Protein AF-A0A8I0AA76-F1 (afdb_monomer_lite)

Sequence (370 aa):
MKKKVLALVLAAAMASSMATSVSVFAEAATATVADLPAEAQFEPNADYDEYTVVEYTIEDIQADLVCTVSTNKDHTEFYLECNFYGDDQMTKTTYDGKEYTVEEDKTGFMKGDTSAILDKALEQNIWVPIGDAAASDDAKADDKKEIKGVTEDQLPAEPMFEANKDYDKWTVVEYTIEDIQADLVCTVSAKEDNSEFYLECNFYGDDQMTKTTYDGKEYTVEEDKTGFMKGDTPAILDKAIEQDLWVYFDNGADDADAADAEATDGAAATAADLPAEAQFEPNKDYDEYTVVEYTIEDIQADLVCTVSTNKDHTEFYLECNFYGDDQMTKTTYDGKEYTVEEDKTGFMKGDTPAILDKAIEQNIWVTIEK

Radius of gyration: 33.03 Å; chains: 1; bounding box: 83×60×119 Å

pLDDT: mean 75.17, std 18.86, range [28.95, 97.06]

Secondary structure (DSSP, 8-state):
--------------------------------GGGSSS--SS---TTSSEEEEEEEEETTTTEEEEEEEEE-TTS-EEEEEEEETTEEEEEEEEE-SS-EEEEEESSSSGGGTHHHHHHHHHHHT--EETTTS---------------PPPGGGSSS--SS---TTSSEEEEEEEEETTTTEEEEEEEEE-TTSSEEEEEEEETTEEEEEEEEE-SS-EEEEEESSSSTTTTHHHHHHHHHHH--PEES------BTB------SS--B-TTSSSS--SS---TTSSEEEEEEEEEGGGTEEEEEEEEE-TTS-EEEEEEEETTEEEEEEEEE-SS-EEEEEESSSSTTTTHHHHHHHHHHT---EEPP-

Organism: NCBI:txid2763030

Structure (mmCIF, N/CA/C/O backbone):
data_AF-A0A8I0AA76-F1
#
_entry.id   AF-A0A8I0AA76-F1
#
loop_
_atom_site.group_PDB
_atom_site.id
_atom_site.type_symbol
_atom_site.label_atom_id
_atom_site.label_alt_id
_atom_site.label_comp_id
_atom_site.label_asym_id
_atom_site.label_entity_id
_atom_site.label_seq_id
_atom_site.pdbx_PDB_ins_code
_atom_site.Cartn_x
_atom_site.Cartn_y
_atom_site.Cartn_z
_atom_site.occupancy
_atom_site.B_iso_or_equiv
_atom_site.auth_seq_id
_atom_site.auth_comp_id
_atom_site.auth_asym_id
_atom_site.auth_atom_id
_atom_site.pdbx_PDB_model_num
ATOM 1 N N . MET A 1 1 ? -55.708 -28.296 80.185 1.00 34.09 1 MET A N 1
ATOM 2 C CA . MET A 1 1 ? -55.592 -29.704 80.648 1.00 34.09 1 MET A CA 1
ATOM 3 C C . MET A 1 1 ? -55.915 -30.587 79.441 1.00 34.09 1 MET A C 1
ATOM 5 O O . MET A 1 1 ? -57.020 -30.447 78.962 1.00 34.09 1 MET A O 1
ATOM 9 N N . LYS A 1 2 ? -55.064 -31.417 78.823 1.00 40.12 2 LYS A N 1
ATOM 10 C CA . LYS A 1 2 ? -53.870 -32.170 79.243 1.00 40.12 2 LYS A CA 1
ATOM 11 C C . LYS A 1 2 ? -53.033 -32.567 77.995 1.00 40.12 2 LYS A C 1
ATOM 13 O O . LYS A 1 2 ? -53.620 -33.039 77.037 1.00 40.12 2 LYS A O 1
ATOM 18 N N . LYS A 1 3 ? -51.696 -32.479 78.145 1.00 38.59 3 LYS A N 1
ATOM 19 C CA . LYS A 1 3 ? -50.600 -33.334 77.599 1.00 38.59 3 LYS A CA 1
ATOM 20 C C . LYS A 1 3 ? -50.373 -33.333 76.068 1.00 38.59 3 LYS A C 1
ATOM 22 O O . LYS A 1 3 ? -51.212 -33.826 75.340 1.00 38.59 3 LYS A O 1
ATOM 27 N N . LYS A 1 4 ? -49.305 -32.736 75.505 1.00 42.97 4 LYS A N 1
ATOM 28 C CA . LYS A 1 4 ? -47.849 -33.059 75.574 1.00 42.97 4 LYS A CA 1
ATOM 29 C C . LYS A 1 4 ? -47.521 -34.546 75.358 1.00 42.97 4 LYS A C 1
ATOM 31 O O . LYS A 1 4 ? -47.693 -35.295 76.313 1.00 42.97 4 LYS A O 1
ATOM 36 N N . VAL A 1 5 ? -46.919 -34.891 74.209 1.00 43.25 5 VAL A N 1
ATOM 37 C CA . VAL A 1 5 ? -45.666 -35.677 74.111 1.00 43.25 5 VAL A CA 1
ATOM 38 C C . VAL A 1 5 ? -44.856 -35.174 72.905 1.00 43.25 5 VAL A C 1
ATOM 40 O O . VAL A 1 5 ? -45.396 -34.938 71.832 1.00 43.25 5 VAL A O 1
ATOM 43 N N . LEU A 1 6 ? -43.568 -34.983 73.161 1.00 37.25 6 LEU A N 1
ATOM 44 C CA . LEU A 1 6 ? -42.458 -34.514 72.338 1.00 37.25 6 LEU A CA 1
ATOM 45 C C . LEU A 1 6 ? -41.365 -35.597 72.472 1.00 37.25 6 LEU A C 1
ATOM 47 O O . LEU A 1 6 ? -41.157 -36.024 73.607 1.00 37.25 6 LEU A O 1
ATOM 51 N N . ALA A 1 7 ? -40.709 -36.020 71.381 1.00 43.16 7 ALA A N 1
ATOM 52 C CA . ALA A 1 7 ? -39.362 -36.648 71.285 1.00 43.16 7 ALA A CA 1
ATOM 53 C C . ALA A 1 7 ? -39.237 -37.254 69.865 1.00 43.16 7 ALA A C 1
ATOM 55 O O . ALA A 1 7 ? -40.060 -38.092 69.518 1.00 43.16 7 ALA A O 1
ATOM 56 N N . LEU A 1 8 ? -38.427 -36.789 68.906 1.00 32.47 8 LEU A N 1
ATOM 57 C CA . LEU A 1 8 ? -36.989 -36.470 68.832 1.00 32.47 8 LEU A CA 1
ATOM 58 C C . LEU A 1 8 ? -36.058 -37.706 68.906 1.00 32.47 8 LEU A C 1
ATOM 60 O O . LEU A 1 8 ? -36.103 -38.441 69.887 1.00 32.47 8 LEU A O 1
ATOM 64 N N . VAL A 1 9 ? -35.154 -37.785 67.908 1.00 34.81 9 VAL A N 1
ATOM 65 C CA . VAL A 1 9 ? -33.800 -38.407 67.857 1.00 34.81 9 VAL A CA 1
ATOM 66 C C . VAL A 1 9 ? -33.593 -39.606 66.891 1.00 34.81 9 VAL A C 1
ATOM 68 O O . VAL A 1 9 ? -33.800 -40.758 67.243 1.00 34.81 9 VAL A O 1
ATOM 71 N N . LEU A 1 10 ? -33.133 -39.262 65.671 1.00 30.95 10 LEU A N 1
ATOM 72 C CA . LEU A 1 10 ? -31.812 -39.560 65.055 1.00 30.95 10 LEU A CA 1
ATOM 73 C C . LEU A 1 10 ? -31.349 -41.020 64.771 1.00 30.95 10 LEU A C 1
ATOM 75 O O . LEU A 1 10 ? -30.976 -41.739 65.691 1.00 30.95 10 LEU A O 1
ATOM 79 N N . ALA A 1 11 ? -31.202 -41.356 63.471 1.00 35.19 11 ALA A N 1
ATOM 80 C CA . ALA A 1 11 ? -29.932 -41.679 62.766 1.00 35.19 11 ALA A CA 1
ATOM 81 C C . ALA A 1 11 ? -29.947 -42.894 61.787 1.00 35.19 11 ALA A C 1
ATOM 83 O O . ALA A 1 11 ? -30.150 -44.033 62.189 1.00 35.19 11 ALA A O 1
ATOM 84 N N . ALA A 1 12 ? -29.571 -42.582 60.532 1.00 34.56 12 ALA A N 1
ATOM 85 C CA . ALA A 1 12 ? -28.793 -43.349 59.537 1.00 34.56 12 ALA A CA 1
ATOM 86 C C . ALA A 1 12 ? -29.383 -44.579 58.799 1.00 34.56 12 ALA A C 1
ATOM 88 O O . ALA A 1 12 ? -29.393 -45.683 59.329 1.00 34.56 12 ALA A O 1
ATOM 89 N N . ALA A 1 13 ? -29.682 -44.409 57.497 1.00 38.00 13 ALA A N 1
ATOM 90 C CA . ALA A 1 13 ? -29.166 -45.248 56.398 1.00 38.00 13 ALA A CA 1
ATOM 91 C C . ALA A 1 13 ? -29.466 -44.617 55.017 1.00 38.00 13 ALA A C 1
ATOM 93 O O . ALA A 1 13 ? -30.495 -43.981 54.816 1.00 38.00 13 ALA A O 1
ATOM 94 N N . MET A 1 14 ? -28.518 -44.787 54.098 1.00 36.53 14 MET A N 1
ATOM 95 C CA . MET A 1 14 ? -28.406 -44.214 52.754 1.00 36.53 14 MET A CA 1
ATOM 96 C C . MET A 1 14 ? -29.497 -44.665 51.767 1.00 36.53 14 MET A C 1
ATOM 98 O O . MET A 1 14 ? -29.874 -45.831 51.787 1.00 36.53 14 MET A O 1
ATOM 102 N N . ALA A 1 15 ? -29.890 -43.778 50.844 1.00 38.72 15 ALA A N 1
ATOM 103 C CA . ALA A 1 15 ? -30.053 -44.064 49.408 1.00 38.72 15 ALA A CA 1
ATOM 104 C C . ALA A 1 15 ? -30.485 -42.784 48.675 1.00 38.72 15 ALA A C 1
ATOM 106 O O . ALA A 1 15 ? -31.662 -42.506 48.457 1.00 38.72 15 ALA A O 1
ATOM 107 N N . SER A 1 16 ? -29.490 -41.985 48.317 1.00 38.50 16 SER A N 1
ATOM 108 C CA . SER A 1 16 ? -29.533 -41.083 47.177 1.00 38.50 16 SER A CA 1
ATOM 109 C C . SER A 1 16 ? -29.693 -41.889 45.882 1.00 38.50 16 SER A C 1
ATOM 111 O O . SER A 1 16 ? -28.823 -42.694 45.560 1.00 38.50 16 SER A O 1
ATOM 113 N N . SER A 1 17 ? -30.764 -41.650 45.133 1.00 38.94 17 SER A N 1
ATOM 114 C CA . SER A 1 17 ? -30.854 -41.899 43.684 1.00 38.94 17 SER A CA 1
ATOM 115 C C . SER A 1 17 ? -32.088 -41.136 43.192 1.00 38.94 17 SER A C 1
ATOM 117 O O . SER A 1 17 ? -33.214 -41.583 43.389 1.00 38.94 17 SER A O 1
ATOM 119 N N . MET A 1 18 ? -31.974 -39.866 42.802 1.00 42.12 18 MET A N 1
ATOM 120 C CA . MET A 1 18 ? -31.575 -39.459 41.447 1.00 42.12 18 MET A CA 1
ATOM 121 C C . MET A 1 18 ? -32.069 -40.439 40.376 1.00 42.12 18 MET A C 1
ATOM 123 O O . MET A 1 18 ? -31.436 -41.454 40.111 1.00 42.12 18 MET A O 1
ATOM 127 N N . ALA A 1 19 ? -33.200 -40.099 39.764 1.00 38.19 19 ALA A N 1
ATOM 128 C CA . ALA A 1 19 ? -33.594 -40.564 38.440 1.00 38.19 19 ALA A CA 1
ATOM 129 C C 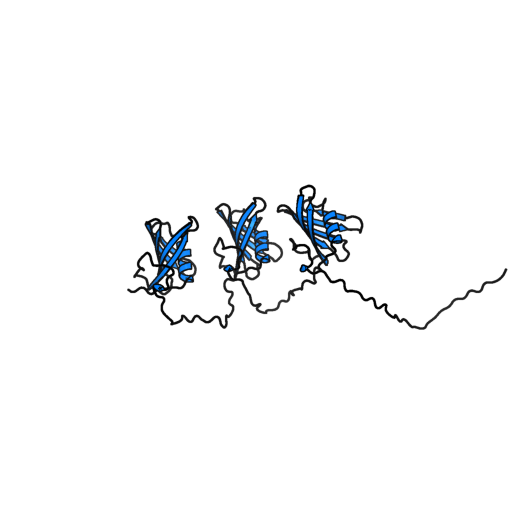. ALA A 1 19 ? -34.068 -39.330 37.661 1.00 38.19 19 ALA A C 1
ATOM 131 O O . ALA A 1 19 ? -35.254 -39.028 37.571 1.00 38.19 19 ALA A O 1
ATOM 132 N N . THR A 1 20 ? -33.058 -38.551 37.272 1.00 40.12 20 THR A N 1
ATOM 133 C CA . THR A 1 20 ? -32.946 -37.760 36.042 1.00 40.12 20 THR A CA 1
ATOM 134 C C . THR A 1 20 ? -34.239 -37.542 35.258 1.00 40.12 20 THR A C 1
ATOM 136 O O . THR A 1 20 ? -34.715 -38.418 34.534 1.00 40.12 20 THR A O 1
ATOM 139 N N . SER A 1 21 ? -34.725 -36.305 35.320 1.00 41.88 21 SER A N 1
ATOM 140 C CA . SER A 1 21 ? -35.319 -35.637 34.169 1.00 41.88 21 SER A CA 1
ATOM 141 C C . SER A 1 21 ? -34.423 -35.865 32.952 1.00 41.88 21 SER A C 1
ATOM 143 O O . SER A 1 21 ? -33.271 -35.437 32.951 1.00 41.88 21 SER A O 1
ATOM 145 N N . VAL A 1 22 ? -34.935 -36.530 31.918 1.00 35.88 22 VAL A N 1
ATOM 146 C CA . VAL A 1 22 ? -34.354 -36.417 30.578 1.00 35.88 22 VAL A CA 1
ATOM 147 C C . VAL A 1 22 ? -34.760 -35.034 30.080 1.00 35.88 22 VAL A C 1
ATOM 149 O O . VAL A 1 22 ? -35.752 -34.863 29.378 1.00 35.88 22 VAL A O 1
ATOM 152 N N . SER A 1 23 ? -34.052 -34.020 30.568 1.00 40.97 23 SER A N 1
ATOM 153 C CA . SER A 1 23 ? -33.971 -32.725 29.919 1.00 40.97 23 SER A CA 1
ATOM 154 C C . SER A 1 23 ? -33.268 -32.982 28.596 1.00 40.97 23 SER A C 1
ATOM 156 O O . SER A 1 23 ? -32.054 -33.175 28.561 1.00 40.97 23 SER A O 1
ATOM 158 N N . VAL A 1 24 ? -34.047 -33.053 27.521 1.00 34.50 24 VAL A N 1
ATOM 159 C CA . VAL A 1 24 ? -33.529 -32.806 26.179 1.00 34.50 24 VAL A CA 1
ATOM 160 C C . VAL A 1 24 ? -33.126 -31.334 26.193 1.00 34.50 24 VAL A C 1
ATOM 162 O O . VAL A 1 24 ? -33.940 -30.461 25.908 1.00 34.50 24 VAL A O 1
ATOM 165 N N . PHE A 1 25 ? -31.913 -31.052 26.669 1.00 37.50 25 PHE A N 1
ATOM 166 C CA . PHE A 1 25 ? -31.246 -29.804 26.351 1.00 37.50 25 PHE A CA 1
ATOM 167 C C . PHE A 1 25 ? -31.034 -29.874 24.845 1.00 37.50 25 PHE A C 1
ATOM 169 O O . PHE A 1 25 ? -30.190 -30.625 24.364 1.00 37.50 25 PHE A O 1
ATOM 176 N N . ALA A 1 26 ? -31.895 -29.183 24.101 1.00 37.12 26 ALA A N 1
ATOM 177 C CA . ALA A 1 26 ? -31.464 -28.647 22.831 1.00 37.12 26 ALA A CA 1
ATOM 178 C C . ALA A 1 26 ? -30.264 -27.769 23.186 1.00 37.12 26 ALA A C 1
ATOM 180 O O . ALA A 1 26 ? -30.423 -26.756 23.865 1.00 37.12 26 ALA A O 1
ATOM 181 N N . GLU A 1 27 ? -29.071 -28.259 22.872 1.00 40.59 27 GLU A N 1
ATOM 182 C CA . GLU A 1 27 ? -27.867 -27.446 22.823 1.00 40.59 27 GLU A CA 1
ATOM 183 C C . GLU A 1 27 ? -28.239 -26.256 21.939 1.00 40.59 27 GLU A C 1
ATOM 185 O O . GLU A 1 27 ? -28.646 -26.449 20.788 1.00 40.59 27 GLU A O 1
ATOM 190 N N . ALA A 1 28 ? -28.302 -25.057 22.527 1.00 48.94 28 ALA A N 1
ATOM 191 C CA . ALA A 1 28 ? -28.511 -23.856 21.739 1.00 48.94 28 ALA A CA 1
ATOM 192 C C . ALA A 1 28 ? -27.383 -23.852 20.713 1.00 48.94 28 ALA A C 1
ATOM 194 O O . ALA A 1 28 ? -26.225 -24.010 21.095 1.00 48.94 28 ALA A O 1
ATOM 195 N N . ALA A 1 29 ? -27.732 -23.798 19.429 1.00 54.34 29 ALA A N 1
ATOM 196 C CA . ALA A 1 29 ? -26.723 -23.707 18.393 1.00 54.34 29 ALA A CA 1
ATOM 197 C C . ALA A 1 29 ? -25.891 -22.459 18.698 1.00 54.34 29 ALA A C 1
ATOM 199 O O . ALA A 1 29 ? -26.438 -21.357 18.742 1.00 54.34 29 ALA A O 1
ATOM 200 N N . THR A 1 30 ? -24.615 -22.663 19.008 1.00 65.56 30 THR A N 1
ATOM 201 C CA . THR A 1 30 ? -23.660 -21.580 19.206 1.00 65.56 30 THR A CA 1
ATOM 202 C C . THR A 1 30 ? -23.602 -20.789 17.908 1.00 65.56 30 THR A C 1
ATOM 204 O O . THR A 1 30 ? -23.409 -21.391 16.849 1.00 65.56 30 THR A O 1
ATOM 207 N N . ALA A 1 31 ? -23.829 -19.476 17.977 1.00 73.94 31 ALA A N 1
ATOM 208 C CA . ALA A 1 31 ? -23.737 -18.645 16.788 1.00 73.94 31 ALA A CA 1
ATOM 209 C C . ALA A 1 31 ? -22.295 -18.661 16.272 1.00 73.94 31 ALA A C 1
ATOM 211 O O . ALA A 1 31 ? -21.330 -18.703 17.038 1.00 73.94 31 ALA A O 1
ATOM 212 N N . THR A 1 32 ? -22.168 -18.666 14.957 1.00 77.12 32 THR A N 1
ATOM 213 C CA . THR A 1 32 ? -20.898 -18.624 14.240 1.00 77.12 32 THR A CA 1
ATOM 214 C C . THR A 1 32 ? -20.750 -17.277 13.548 1.00 77.12 32 THR A C 1
ATOM 216 O O . THR A 1 32 ? -21.711 -16.523 13.430 1.00 77.12 32 THR A O 1
ATOM 219 N N . VAL A 1 33 ? -19.552 -16.976 13.045 1.00 71.25 33 VAL A N 1
ATOM 220 C CA . VAL A 1 33 ? -19.289 -15.735 12.294 1.00 71.25 33 VAL A CA 1
ATOM 221 C C . VAL A 1 33 ? -20.282 -15.549 11.137 1.00 71.25 33 VAL A C 1
ATOM 223 O O . VAL A 1 33 ? -20.739 -14.442 10.887 1.00 71.25 33 VAL A O 1
ATOM 226 N N . ALA A 1 34 ? -20.697 -16.642 10.490 1.00 73.44 34 ALA A N 1
ATOM 227 C CA . ALA A 1 34 ? -21.664 -16.615 9.392 1.00 73.44 34 ALA A CA 1
ATOM 228 C C . ALA A 1 34 ? -23.093 -16.214 9.811 1.00 73.44 34 ALA A C 1
ATOM 230 O O . ALA A 1 34 ? -23.921 -15.940 8.944 1.00 73.44 34 ALA A O 1
ATOM 231 N N . ASP A 1 35 ? -23.396 -16.216 11.112 1.00 74.19 35 ASP A N 1
ATOM 232 C CA . ASP A 1 35 ? -24.694 -15.807 11.649 1.00 74.19 35 ASP A CA 1
ATOM 233 C C . ASP A 1 35 ? -24.743 -14.304 11.978 1.00 74.19 35 ASP A C 1
ATOM 235 O O . ASP A 1 35 ? -25.821 -13.785 12.267 1.00 74.19 35 ASP A O 1
ATOM 239 N N . LEU A 1 36 ? -23.605 -13.599 11.945 1.00 76.81 36 LEU A N 1
ATOM 240 C CA . LEU A 1 36 ? -23.541 -12.164 12.221 1.00 76.81 36 LEU A CA 1
ATOM 241 C C . LEU A 1 36 ? -24.249 -11.350 11.123 1.00 76.81 36 LEU A C 1
ATOM 243 O O . LEU A 1 36 ? -24.226 -11.733 9.952 1.00 76.81 36 LEU A O 1
ATOM 247 N N . PRO A 1 37 ? -24.882 -10.217 11.476 1.00 73.31 37 PRO A N 1
ATOM 248 C CA . PRO A 1 37 ? -25.607 -9.395 10.506 1.00 73.31 37 PRO A CA 1
ATOM 249 C C . PRO A 1 37 ? -24.682 -8.660 9.523 1.00 73.31 37 PRO A C 1
ATOM 251 O O . PRO A 1 37 ? -25.117 -8.333 8.423 1.00 73.31 37 PRO A O 1
ATOM 254 N N . ALA A 1 38 ? -23.427 -8.429 9.909 1.00 75.12 38 ALA A N 1
ATOM 255 C CA . ALA A 1 38 ? -22.380 -7.829 9.094 1.00 75.12 38 ALA A CA 1
ATOM 256 C C . ALA A 1 38 ? -21.006 -8.348 9.550 1.00 75.12 38 ALA A C 1
ATOM 258 O O . ALA A 1 38 ? -20.887 -8.949 10.623 1.00 75.12 38 ALA A O 1
ATOM 259 N N . GLU A 1 39 ? -19.978 -8.107 8.738 1.00 70.06 39 GLU A N 1
ATOM 260 C CA . GLU A 1 39 ? -18.588 -8.347 9.127 1.00 70.06 39 GLU A CA 1
ATOM 261 C C . GLU A 1 39 ? -18.163 -7.333 10.198 1.00 70.06 39 GLU A C 1
ATOM 263 O O . GLU A 1 39 ? -18.590 -6.175 10.192 1.00 70.06 39 GLU A O 1
ATOM 268 N N . ALA A 1 40 ? -17.372 -7.792 11.166 1.00 70.56 40 ALA A N 1
ATOM 269 C CA . ALA A 1 40 ? -16.877 -6.942 12.238 1.00 70.56 40 ALA A CA 1
ATOM 270 C C . ALA A 1 40 ? -15.869 -5.934 11.665 1.00 70.56 40 ALA A C 1
ATOM 272 O O . ALA A 1 40 ? -14.940 -6.336 10.977 1.00 70.56 40 ALA A O 1
ATOM 273 N N . GLN A 1 41 ? -16.047 -4.641 11.956 1.00 67.56 41 GLN A N 1
ATOM 274 C CA . GLN A 1 41 ? -15.100 -3.593 11.532 1.00 67.56 41 GLN A CA 1
ATOM 275 C C . GLN A 1 41 ? -13.841 -3.537 12.403 1.00 67.56 41 GLN A C 1
ATOM 277 O O . GLN A 1 41 ? -12.840 -2.962 12.005 1.00 67.56 41 GLN A O 1
ATOM 282 N N . PHE A 1 42 ? -13.927 -4.101 13.605 1.00 72.62 42 PHE A N 1
ATOM 283 C CA . PHE A 1 42 ? -12.840 -4.188 14.572 1.00 72.62 42 PHE A CA 1
ATOM 284 C C . PHE A 1 42 ? -12.740 -5.619 15.069 1.00 72.62 42 PHE A C 1
ATOM 286 O O . PHE A 1 42 ? -13.773 -6.287 15.227 1.00 72.62 42 PHE A O 1
ATOM 293 N N . GLU A 1 43 ? -11.518 -6.063 15.365 1.00 74.12 43 GLU A N 1
ATOM 294 C CA . GLU A 1 43 ? -11.304 -7.339 16.035 1.00 74.12 43 GLU A CA 1
ATOM 295 C C . GLU A 1 43 ? -12.053 -7.373 17.381 1.00 74.12 43 GLU A C 1
ATOM 297 O O . GLU A 1 43 ? -11.992 -6.422 18.167 1.00 74.12 43 GLU A O 1
ATOM 302 N N . PRO A 1 44 ? -12.769 -8.468 17.690 1.00 78.62 44 PRO A N 1
ATOM 303 C CA . PRO A 1 44 ? -13.395 -8.646 18.991 1.00 78.62 44 PRO A CA 1
ATOM 304 C C . PRO A 1 44 ? -12.379 -8.548 20.124 1.00 78.62 44 PRO A C 1
ATOM 306 O O . PRO A 1 44 ? -11.316 -9.167 20.084 1.00 78.62 44 PRO A O 1
ATOM 309 N N . ASN A 1 45 ? -12.725 -7.822 21.182 1.00 82.25 45 ASN A N 1
ATOM 310 C CA . ASN A 1 45 ? -11.804 -7.601 22.282 1.00 82.25 45 ASN A CA 1
ATOM 311 C C . ASN A 1 45 ? -11.552 -8.914 23.042 1.00 82.25 45 ASN A C 1
ATOM 313 O O . ASN A 1 45 ? -12.437 -9.431 23.725 1.00 82.25 45 ASN A O 1
ATOM 317 N N . ALA A 1 46 ? -10.319 -9.416 22.952 1.00 81.56 46 ALA A N 1
ATOM 318 C CA . ALA A 1 46 ? -9.899 -10.701 23.507 1.00 81.56 46 ALA A CA 1
ATOM 319 C C . ALA A 1 46 ? -10.021 -10.822 25.040 1.00 81.56 46 ALA A C 1
ATOM 321 O O . ALA A 1 46 ? -9.972 -11.935 25.566 1.00 81.56 46 ALA A O 1
ATOM 322 N N . ASP A 1 47 ? -10.188 -9.712 25.768 1.00 84.62 47 ASP A N 1
ATOM 323 C CA . ASP A 1 47 ? -10.431 -9.726 27.217 1.00 84.62 47 ASP A CA 1
ATOM 324 C C . ASP A 1 47 ? -11.882 -10.120 27.579 1.00 84.62 47 ASP A C 1
ATOM 326 O O . ASP A 1 47 ? -12.201 -10.311 28.756 1.00 84.62 47 ASP A O 1
ATOM 330 N N . TYR A 1 48 ? -12.759 -10.251 26.579 1.00 88.88 48 TYR A N 1
ATOM 331 C CA . TYR A 1 48 ? -14.168 -10.612 26.717 1.00 88.88 48 TYR A CA 1
ATOM 332 C C . TYR A 1 48 ? -14.442 -12.042 26.227 1.00 88.88 48 TYR A C 1
ATOM 334 O O . TYR A 1 48 ? -13.586 -12.707 25.651 1.00 88.88 48 TYR A O 1
ATOM 342 N N . ASP A 1 49 ? -15.642 -12.552 26.501 1.00 86.38 49 ASP A N 1
ATOM 343 C CA . ASP A 1 49 ? -15.977 -13.957 26.260 1.00 86.38 49 ASP A CA 1
ATOM 344 C C . ASP A 1 49 ? -16.656 -14.208 24.908 1.00 86.38 49 ASP A C 1
ATOM 346 O O . ASP A 1 49 ? -16.542 -15.302 24.357 1.00 86.38 49 ASP A O 1
ATOM 350 N N . GLU A 1 50 ? -17.419 -13.246 24.396 1.00 88.75 50 GLU A N 1
ATOM 351 C CA . GLU A 1 50 ? -18.186 -13.373 23.156 1.00 88.75 50 GLU A CA 1
ATOM 352 C C . GLU A 1 50 ? -18.407 -12.013 22.494 1.00 88.75 50 GLU A C 1
ATOM 354 O O . GLU A 1 50 ? -18.308 -10.972 23.146 1.00 88.75 50 GLU A O 1
ATOM 359 N N . TYR A 1 51 ? -18.698 -12.010 21.194 1.00 94.00 51 TYR A N 1
ATOM 360 C CA . TYR A 1 51 ? -18.934 -10.784 20.443 1.00 94.00 51 TYR A CA 1
ATOM 361 C C . TYR A 1 51 ? -20.095 -10.878 19.469 1.00 94.00 51 TYR A C 1
ATOM 363 O O . TYR A 1 51 ? -20.568 -11.956 19.103 1.00 94.00 51 TYR A O 1
ATOM 371 N N . THR A 1 52 ? -20.536 -9.707 19.036 1.00 92.69 52 THR A N 1
ATOM 372 C CA . THR A 1 52 ? -21.508 -9.537 17.974 1.00 92.69 52 THR A CA 1
ATOM 373 C C . THR A 1 52 ? -21.211 -8.290 17.153 1.00 92.69 52 THR A C 1
ATOM 375 O O . THR A 1 52 ? -20.355 -7.482 17.515 1.00 92.69 52 THR A O 1
ATOM 378 N N . VAL A 1 53 ? -21.934 -8.132 16.048 1.00 91.94 53 VAL A N 1
ATOM 379 C CA . VAL A 1 53 ? -21.866 -6.956 15.179 1.00 91.94 53 VAL A CA 1
ATOM 380 C C . VAL A 1 53 ? -23.245 -6.320 15.128 1.00 91.94 53 VAL A C 1
ATOM 382 O O . VAL A 1 53 ? -24.246 -7.021 14.980 1.00 91.94 53 VAL A O 1
ATOM 385 N N . VAL A 1 54 ? -23.316 -5.001 15.278 1.00 90.06 54 VAL A N 1
ATOM 386 C CA . VAL A 1 54 ? -24.567 -4.242 15.262 1.00 90.06 54 VAL A CA 1
ATOM 387 C C . VAL A 1 54 ? -24.503 -3.180 14.179 1.00 90.06 54 VAL A C 1
ATOM 389 O O . VAL A 1 54 ? -23.766 -2.210 14.302 1.00 90.06 54 VAL A O 1
ATOM 392 N N . GLU A 1 55 ? -25.331 -3.315 13.149 1.00 87.62 55 GLU A N 1
ATOM 393 C CA . GLU A 1 55 ? -25.623 -2.203 12.243 1.00 87.62 55 GLU A CA 1
ATOM 394 C C . GLU A 1 55 ? -26.588 -1.240 12.947 1.00 87.62 55 GLU A C 1
ATOM 396 O O . GLU A 1 55 ? -27.666 -1.654 13.385 1.00 87.62 55 GLU A O 1
ATOM 401 N N . TYR A 1 56 ? -26.251 0.035 13.090 1.00 87.31 56 TYR A N 1
ATOM 402 C CA . TYR A 1 56 ? -27.058 1.026 13.806 1.00 87.31 56 TYR A CA 1
ATOM 403 C C . TYR A 1 56 ? -27.134 2.340 13.031 1.00 87.31 56 TYR A C 1
ATOM 405 O O . TYR A 1 56 ? -26.151 2.771 12.452 1.00 87.31 56 TYR A O 1
ATOM 413 N N . THR A 1 57 ? -28.289 3.004 13.054 1.00 83.50 57 THR A N 1
ATOM 414 C CA . THR A 1 57 ? -28.471 4.320 12.427 1.00 83.50 57 THR A CA 1
ATOM 415 C C . THR A 1 57 ? -28.674 5.364 13.516 1.00 83.50 57 THR A C 1
ATOM 417 O O . THR A 1 57 ? -29.638 5.277 14.277 1.00 83.50 57 THR A O 1
ATOM 420 N N . ILE A 1 58 ? -27.828 6.392 13.559 1.00 79.69 58 ILE A N 1
ATOM 421 C CA . ILE A 1 58 ? -28.053 7.561 14.413 1.00 79.69 58 ILE A CA 1
ATOM 422 C C . ILE A 1 58 ? -29.159 8.406 13.776 1.00 79.69 58 ILE A C 1
ATOM 424 O O . ILE A 1 58 ? -28.935 9.105 12.784 1.00 79.69 58 ILE A O 1
ATOM 428 N N . GLU A 1 59 ? -30.366 8.364 14.345 1.00 77.44 59 GLU A N 1
ATOM 429 C CA . GLU A 1 59 ? -31.553 9.004 13.759 1.00 77.44 59 GLU A CA 1
ATOM 430 C C . GLU A 1 59 ? -31.406 10.524 13.585 1.00 77.44 59 GLU A C 1
ATOM 432 O O . GLU A 1 59 ? -31.891 11.081 12.596 1.00 77.44 59 GLU A O 1
ATOM 437 N N . ASP A 1 60 ? -30.714 11.197 14.506 1.00 73.38 60 ASP A N 1
ATOM 438 C CA . ASP A 1 60 ? -30.589 12.661 14.518 1.00 73.38 60 ASP A CA 1
ATOM 439 C C . ASP A 1 60 ? -29.826 13.212 13.306 1.00 73.38 60 ASP A C 1
ATOM 441 O O . ASP A 1 60 ? -30.089 14.329 12.849 1.00 73.38 60 ASP A O 1
ATOM 445 N N . ILE A 1 61 ? -28.896 12.424 12.773 1.00 74.19 61 ILE A N 1
ATOM 446 C CA . ILE A 1 61 ? -28.020 12.808 11.660 1.00 74.19 61 ILE A CA 1
ATOM 447 C C . ILE A 1 61 ? -28.142 11.873 10.454 1.00 74.19 61 ILE A C 1
ATOM 449 O O . ILE A 1 61 ? -27.533 12.149 9.426 1.00 74.19 61 ILE A O 1
ATOM 453 N N . GLN A 1 62 ? -28.958 10.818 10.566 1.00 74.56 62 GLN A N 1
ATOM 454 C CA . GLN A 1 62 ? -29.177 9.803 9.534 1.00 74.56 62 GLN A CA 1
ATOM 455 C C . GLN A 1 62 ? -27.859 9.172 9.059 1.00 74.56 62 GLN A C 1
ATOM 457 O O . GLN A 1 62 ? -27.621 9.062 7.858 1.00 74.56 62 GLN A O 1
ATOM 462 N N . ALA A 1 63 ? -26.993 8.814 10.009 1.00 68.94 63 ALA A N 1
ATOM 463 C CA . ALA A 1 63 ? -25.707 8.181 9.734 1.00 68.94 63 ALA A CA 1
ATOM 464 C C . ALA A 1 63 ? -25.732 6.724 10.192 1.00 68.94 63 ALA A C 1
ATOM 466 O O . ALA A 1 63 ? -26.162 6.446 11.312 1.00 68.94 63 ALA A O 1
ATOM 467 N N . ASP A 1 64 ? -25.269 5.828 9.328 1.00 81.50 64 ASP A N 1
ATOM 468 C CA . ASP A 1 64 ? -25.176 4.400 9.609 1.00 81.50 64 ASP A CA 1
ATOM 469 C C . ASP A 1 64 ? -23.795 4.055 10.183 1.00 81.50 64 ASP A C 1
ATOM 471 O O . ASP A 1 64 ? -22.779 4.629 9.798 1.00 81.50 64 ASP A O 1
ATOM 475 N N . LEU A 1 65 ? -23.788 3.123 11.126 1.00 80.00 65 LEU A N 1
ATOM 476 C CA . LEU A 1 65 ? -22.652 2.633 11.892 1.00 80.00 65 LEU A CA 1
ATOM 477 C C . LEU A 1 65 ? -22.667 1.110 11.872 1.00 80.00 65 LEU A C 1
ATOM 479 O O . LEU A 1 65 ? -23.737 0.505 11.958 1.00 80.00 65 LEU A O 1
ATOM 483 N N . VAL A 1 66 ? -21.490 0.494 11.860 1.00 82.88 66 VAL A N 1
ATOM 484 C CA . VAL A 1 66 ? -21.334 -0.935 12.137 1.00 82.88 66 VAL A CA 1
ATOM 485 C C . VAL A 1 66 ? -20.455 -1.066 13.375 1.00 82.88 66 VAL A C 1
ATOM 487 O O . VAL A 1 66 ? -19.296 -0.670 13.366 1.00 82.88 66 VAL A O 1
ATOM 490 N N . CYS A 1 67 ? -21.020 -1.567 14.471 1.00 87.75 67 CYS A N 1
ATOM 491 C CA . CYS A 1 67 ? -20.327 -1.659 15.751 1.00 87.75 67 CYS A CA 1
ATOM 492 C C . CYS A 1 67 ? -19.967 -3.102 16.086 1.00 87.75 67 CYS A C 1
ATOM 494 O O . CYS A 1 67 ? -20.861 -3.943 16.198 1.00 87.75 67 CYS A O 1
ATOM 496 N N . THR A 1 68 ? -18.688 -3.372 16.343 1.00 91.88 68 THR A N 1
ATOM 497 C CA . THR A 1 68 ? -18.259 -4.600 17.015 1.00 91.88 68 THR A CA 1
ATOM 498 C C . THR A 1 68 ? -18.519 -4.441 18.510 1.00 91.88 68 THR A C 1
ATOM 500 O O . THR A 1 68 ? -18.022 -3.514 19.149 1.00 91.88 68 THR A O 1
ATOM 503 N N . VAL A 1 69 ? -19.308 -5.343 19.092 1.00 93.94 69 VAL A N 1
ATOM 504 C CA . VAL A 1 69 ? -19.634 -5.344 20.523 1.00 93.94 69 VAL A CA 1
ATOM 505 C C . VAL A 1 69 ? -19.127 -6.636 21.138 1.00 93.94 69 VAL A C 1
ATOM 507 O O . VAL A 1 69 ? -19.610 -7.710 20.799 1.00 93.94 69 VAL A O 1
ATOM 510 N N . SER A 1 70 ? -18.182 -6.534 22.065 1.00 93.00 70 SER A N 1
ATOM 511 C CA . SER A 1 70 ? -17.662 -7.653 22.856 1.00 93.00 70 SER A CA 1
ATOM 512 C C . SER A 1 70 ? -18.239 -7.610 24.270 1.00 93.00 70 SER A C 1
ATOM 514 O O . SER A 1 70 ? -18.422 -6.529 24.834 1.00 93.00 7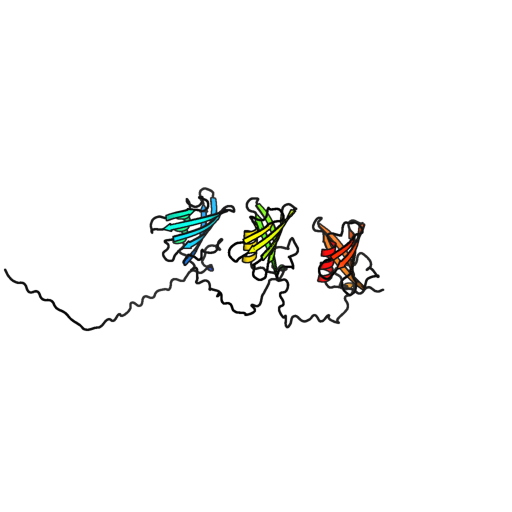0 SER A O 1
ATOM 516 N N . THR A 1 71 ? -18.547 -8.765 24.855 1.00 93.62 71 THR A N 1
ATOM 517 C CA . THR A 1 71 ? -19.128 -8.867 26.198 1.00 93.62 71 THR A CA 1
ATOM 518 C C . THR A 1 71 ? -18.650 -10.099 26.960 1.00 93.62 71 THR A C 1
ATOM 520 O O . THR A 1 71 ? -18.143 -11.066 26.391 1.00 93.62 71 THR A O 1
ATOM 523 N N . ASN A 1 72 ? -18.766 -10.048 28.285 1.00 88.94 72 ASN A N 1
ATOM 524 C CA . ASN A 1 72 ? -18.498 -11.190 29.146 1.00 88.94 72 ASN A CA 1
ATOM 525 C C . ASN A 1 72 ? -19.698 -12.149 29.131 1.00 88.94 72 ASN A C 1
ATOM 527 O O . ASN A 1 72 ? -20.809 -11.734 28.832 1.00 88.94 72 ASN A O 1
ATOM 531 N N . LYS A 1 73 ? -19.521 -13.407 29.544 1.00 86.31 73 LYS A N 1
ATOM 532 C CA . LYS A 1 73 ? -20.576 -14.450 29.535 1.00 86.31 73 LYS A CA 1
ATOM 533 C C . LYS A 1 73 ? -21.889 -14.062 30.220 1.00 86.31 73 LYS A C 1
ATOM 535 O O . LYS A 1 73 ? -22.928 -14.659 29.952 1.00 86.31 73 LYS A O 1
ATOM 540 N N . ASP A 1 74 ? -21.820 -13.137 31.172 1.00 88.44 74 ASP A N 1
ATOM 541 C CA . ASP A 1 74 ? -22.965 -12.704 31.970 1.00 88.44 74 ASP A CA 1
ATOM 542 C C . ASP A 1 74 ? -23.666 -11.457 31.392 1.00 88.44 74 ASP A C 1
ATOM 544 O O . ASP A 1 74 ? -24.681 -11.030 31.946 1.00 88.44 74 ASP A O 1
ATOM 548 N N . HIS A 1 75 ? -23.152 -10.878 30.298 1.00 89.00 75 HIS A N 1
ATOM 549 C CA . HIS A 1 75 ? -23.665 -9.668 29.635 1.00 89.00 75 HIS A CA 1
ATOM 550 C C . HIS A 1 75 ? -23.747 -8.465 30.588 1.00 89.00 75 HIS A C 1
ATOM 552 O O . HIS A 1 75 ? -24.702 -7.686 30.575 1.00 89.00 75 HIS A O 1
ATOM 558 N N . THR A 1 76 ? -22.753 -8.332 31.468 1.00 91.38 76 THR A N 1
ATOM 559 C CA . THR A 1 76 ? -22.663 -7.252 32.467 1.00 91.38 76 THR A CA 1
ATOM 560 C C . THR A 1 76 ? -21.589 -6.226 32.141 1.00 91.38 76 THR A C 1
ATOM 562 O O . THR A 1 76 ? -21.581 -5.148 32.729 1.00 91.38 76 THR A O 1
ATOM 565 N N . GLU A 1 77 ? -20.662 -6.550 31.248 1.00 93.50 77 GLU A N 1
ATOM 566 C CA . GLU A 1 77 ? -19.602 -5.653 30.798 1.00 93.50 77 GLU A CA 1
ATOM 567 C C . GLU A 1 77 ? -19.526 -5.711 29.276 1.00 93.50 77 GLU A C 1
ATOM 569 O O . GLU A 1 77 ? -19.568 -6.794 28.693 1.00 93.50 77 GLU A O 1
ATOM 574 N N . PHE A 1 78 ? -19.419 -4.550 28.641 1.00 94.69 78 PHE A N 1
ATOM 575 C CA . PHE A 1 78 ? -19.414 -4.403 27.194 1.00 94.69 78 PHE A CA 1
ATOM 576 C C . PHE A 1 78 ? -18.265 -3.509 26.750 1.00 94.69 78 PHE A C 1
ATOM 578 O O . PHE A 1 78 ? -18.016 -2.454 27.343 1.00 94.69 78 PHE A O 1
ATOM 585 N N . TYR A 1 79 ? -17.629 -3.921 25.664 1.00 93.06 79 TYR A N 1
ATOM 586 C CA . TYR A 1 79 ? -16.695 -3.131 24.884 1.00 93.06 79 TYR A CA 1
ATOM 587 C C . TYR A 1 79 ? -17.288 -2.948 23.494 1.00 93.06 79 TYR A C 1
ATOM 589 O O . TYR A 1 79 ? -17.531 -3.928 22.795 1.00 93.06 79 TYR A O 1
ATOM 597 N N . LEU A 1 80 ? -17.579 -1.707 23.123 1.00 91.69 80 LEU A N 1
ATOM 598 C CA . LEU A 1 80 ? -18.132 -1.361 21.817 1.00 91.69 80 LEU A CA 1
ATOM 599 C C . LEU A 1 80 ? -17.099 -0.544 21.066 1.00 91.69 80 LEU A C 1
ATOM 601 O O . LEU A 1 80 ? -16.627 0.458 21.606 1.00 91.69 80 LEU A O 1
ATOM 605 N N . GLU A 1 81 ? -16.830 -0.935 19.828 1.00 86.12 81 GLU A N 1
ATOM 606 C CA . GLU A 1 81 ? -15.961 -0.207 18.915 1.00 86.12 81 GLU A CA 1
ATOM 607 C C . GLU A 1 81 ? -16.606 -0.082 17.531 1.00 86.12 81 GLU A C 1
ATOM 609 O O . GLU A 1 81 ? -17.266 -1.007 17.051 1.00 86.12 81 GLU A O 1
ATOM 614 N N . CYS A 1 82 ? -16.492 1.095 16.921 1.00 77.56 82 CYS A N 1
ATOM 615 C CA . CYS A 1 82 ? -16.983 1.365 15.571 1.00 77.56 82 CYS A CA 1
ATOM 616 C C . CYS A 1 82 ? -16.259 2.556 14.952 1.00 77.56 82 CYS A C 1
ATOM 618 O O . CYS A 1 82 ? -15.856 3.471 15.669 1.00 77.56 82 CYS A O 1
ATOM 620 N N . ASN A 1 83 ? -16.183 2.602 13.625 1.00 75.44 83 ASN A N 1
ATOM 621 C CA . ASN A 1 83 ? -15.682 3.775 12.929 1.00 75.44 83 ASN A CA 1
ATOM 622 C C . ASN A 1 83 ? -16.847 4.731 12.645 1.00 75.44 83 ASN A C 1
ATOM 624 O O . ASN A 1 83 ? -17.937 4.308 12.250 1.00 75.44 83 ASN A O 1
ATOM 628 N N . PHE A 1 84 ? -16.637 6.023 12.884 1.00 66.69 84 PHE A N 1
ATOM 629 C CA . PHE A 1 84 ? -17.630 7.047 12.604 1.00 66.69 84 PHE A CA 1
ATOM 630 C C . PHE A 1 84 ? -16.969 8.294 12.017 1.00 66.69 84 PHE A C 1
ATOM 632 O O . PHE A 1 84 ? -16.328 9.053 12.742 1.00 66.69 84 PHE A O 1
ATOM 639 N N . TYR A 1 85 ? -17.171 8.517 10.712 1.00 58.16 85 TYR A N 1
ATOM 640 C CA . TYR A 1 85 ? -16.519 9.585 9.938 1.00 58.16 85 TYR A CA 1
ATOM 641 C C . TYR A 1 85 ? -14.987 9.584 10.093 1.00 58.16 85 TYR A C 1
ATOM 643 O O . TYR A 1 85 ? -14.404 10.629 10.374 1.00 58.16 85 TYR A O 1
ATOM 651 N N . GLY A 1 86 ? -14.355 8.418 9.970 1.00 50.84 86 GLY A N 1
ATOM 652 C CA . GLY A 1 86 ? -12.901 8.265 10.034 1.00 50.84 86 GLY A CA 1
ATOM 653 C C . GLY A 1 86 ? -12.335 8.170 11.448 1.00 50.84 86 GLY A C 1
ATOM 654 O O . GLY A 1 86 ? -11.220 7.688 11.620 1.00 50.84 86 GLY A O 1
ATOM 655 N N . ASP A 1 87 ? -13.104 8.546 12.474 1.00 52.62 87 ASP A N 1
ATOM 656 C CA . ASP A 1 87 ? -12.677 8.447 13.866 1.00 52.62 87 ASP A CA 1
ATOM 657 C C . ASP A 1 87 ? -13.136 7.126 14.500 1.00 52.62 87 ASP A C 1
ATOM 659 O O . ASP A 1 87 ? -14.339 6.847 14.600 1.00 52.62 87 ASP A O 1
ATOM 663 N N . ASP A 1 88 ? -12.185 6.375 15.055 1.00 75.75 88 ASP A N 1
ATOM 664 C CA . ASP A 1 88 ? -12.466 5.209 15.893 1.00 75.75 88 ASP A CA 1
ATOM 665 C C . ASP A 1 88 ? -13.170 5.625 17.183 1.00 75.75 88 ASP A C 1
ATOM 667 O O . ASP A 1 88 ? -12.590 6.244 18.091 1.00 75.75 88 ASP A O 1
ATOM 671 N N . GLN A 1 89 ? -14.425 5.224 17.288 1.00 79.31 89 GLN A N 1
ATOM 672 C CA . GLN A 1 89 ? -15.232 5.387 18.475 1.00 79.31 89 GLN A CA 1
ATOM 673 C C . GLN A 1 89 ? -15.118 4.145 19.343 1.00 79.31 89 GLN A C 1
ATOM 675 O O . GLN A 1 89 ? -15.258 3.027 18.860 1.00 79.31 89 GLN A O 1
ATOM 680 N N . MET A 1 90 ? -14.942 4.340 20.647 1.00 88.50 90 MET A N 1
ATOM 681 C CA . MET A 1 90 ? -14.878 3.234 21.594 1.00 88.50 90 MET A CA 1
ATOM 682 C C . MET A 1 90 ? -15.580 3.591 22.893 1.00 88.50 90 MET A C 1
ATOM 684 O O . MET A 1 90 ? -15.406 4.700 23.415 1.00 88.50 90 MET A O 1
ATOM 688 N N . THR A 1 91 ? -16.333 2.633 23.438 1.00 89.88 91 THR A N 1
ATOM 689 C CA . THR A 1 91 ? -16.873 2.728 24.794 1.00 89.88 91 THR A CA 1
ATOM 690 C C . THR A 1 91 ? -16.657 1.465 25.614 1.00 89.88 91 THR A C 1
ATOM 692 O O . THR A 1 91 ? -16.799 0.348 25.116 1.00 89.88 91 THR A O 1
ATOM 695 N N . LYS A 1 92 ? -16.399 1.657 26.912 1.00 91.94 92 LYS A N 1
ATOM 696 C CA . LYS A 1 92 ? -16.502 0.607 27.933 1.00 91.94 92 LYS A CA 1
ATOM 697 C C . LYS A 1 92 ? -17.704 0.882 28.806 1.00 91.94 92 LYS A C 1
ATOM 699 O O . LYS A 1 92 ? -17.815 1.960 29.395 1.00 91.94 92 LYS A O 1
ATOM 704 N N . THR A 1 93 ? -18.593 -0.095 28.893 1.00 93.69 93 THR A N 1
ATOM 705 C CA . THR A 1 93 ? -19.894 0.071 29.532 1.00 93.69 93 THR A CA 1
ATOM 706 C C . THR A 1 93 ? -20.194 -1.094 30.454 1.00 93.69 93 THR A C 1
ATOM 708 O O . THR A 1 93 ? -20.062 -2.250 30.067 1.00 93.69 93 THR A O 1
ATOM 711 N N . THR A 1 94 ? -20.651 -0.801 31.667 1.00 94.75 94 THR A N 1
ATOM 712 C CA . THR A 1 94 ? -21.177 -1.811 32.590 1.00 94.75 94 THR A CA 1
ATOM 713 C C . THR A 1 94 ? -22.703 -1.804 32.577 1.00 94.75 94 THR A C 1
ATOM 715 O O . THR A 1 94 ? -23.331 -0.763 32.379 1.00 94.75 94 THR A O 1
ATOM 718 N N . TYR A 1 95 ? -23.314 -2.969 32.772 1.00 93.00 95 TYR A N 1
ATOM 719 C CA . TYR A 1 95 ? -24.759 -3.162 32.809 1.00 93.00 95 TYR A CA 1
ATOM 720 C C . TYR A 1 95 ? -25.158 -3.915 34.076 1.00 93.00 95 TYR A C 1
ATOM 722 O O . TYR A 1 95 ? -24.692 -5.022 34.341 1.00 93.00 95 TYR A O 1
ATOM 730 N N . ASP A 1 96 ? -26.046 -3.319 34.872 1.00 89.25 96 ASP A N 1
ATOM 731 C CA . ASP A 1 96 ? -26.497 -3.895 36.147 1.00 89.25 96 ASP A CA 1
ATOM 732 C C . ASP A 1 96 ? -27.793 -4.726 36.029 1.00 89.25 96 ASP A C 1
ATOM 734 O O . ASP A 1 96 ? -28.388 -5.125 37.039 1.00 89.25 96 ASP A O 1
ATOM 738 N N . GLY A 1 97 ? -28.252 -4.976 34.797 1.00 81.88 97 GLY A N 1
ATOM 739 C CA . GLY A 1 97 ? -29.546 -5.594 34.503 1.00 81.88 97 GLY A CA 1
ATOM 740 C C . GLY A 1 97 ? -30.709 -4.602 34.386 1.00 81.88 97 GLY A C 1
ATOM 741 O O . GLY A 1 97 ? -31.858 -5.030 34.237 1.00 81.88 97 GLY A O 1
ATOM 742 N N . LYS A 1 98 ? -30.453 -3.293 34.515 1.00 86.31 98 LYS A N 1
ATOM 743 C CA . LYS A 1 98 ? -31.450 -2.224 34.343 1.00 86.31 98 LYS A CA 1
ATOM 744 C C . LYS A 1 98 ? -30.914 -1.003 33.614 1.00 86.31 98 LYS A C 1
ATOM 746 O O . LYS A 1 98 ? -31.638 -0.457 32.788 1.00 86.31 98 LYS A O 1
ATOM 751 N N . GLU A 1 99 ? -29.715 -0.548 33.955 1.00 89.69 99 GLU A N 1
ATOM 752 C CA . GLU A 1 99 ? -29.113 0.666 33.410 1.00 89.69 99 GLU A CA 1
ATOM 753 C C . GLU A 1 99 ? -27.678 0.400 32.950 1.00 89.69 99 GLU A C 1
ATOM 755 O O . GLU A 1 99 ? -26.930 -0.360 33.569 1.00 89.69 99 GLU A O 1
ATOM 760 N N . TYR A 1 100 ? -27.303 1.061 31.855 1.00 93.25 100 TYR A N 1
ATOM 761 C CA . TYR A 1 100 ? -25.938 1.091 31.347 1.00 93.25 100 TYR A CA 1
ATOM 762 C C . TYR A 1 100 ? -25.165 2.249 31.975 1.00 93.25 100 TYR A C 1
ATOM 764 O O . TYR A 1 100 ? -25.648 3.382 32.026 1.00 93.25 100 TYR A O 1
ATOM 772 N N . THR A 1 101 ? -23.936 1.985 32.406 1.00 94.00 101 THR A N 1
ATOM 773 C CA . THR A 1 101 ? -22.987 3.008 32.848 1.00 94.00 101 THR A CA 1
ATOM 774 C C . THR A 1 101 ? -21.788 3.008 31.913 1.00 94.00 101 THR A C 1
ATOM 776 O O . THR A 1 101 ? -20.962 2.104 31.962 1.00 94.00 101 THR A O 1
ATOM 779 N N . VAL A 1 102 ? -21.693 4.034 31.065 1.00 92.25 102 VAL A N 1
ATOM 780 C CA . VAL A 1 102 ? -20.521 4.261 30.207 1.00 92.25 102 VAL A CA 1
ATOM 781 C C . VAL A 1 102 ? -19.382 4.792 31.079 1.00 92.25 102 VAL A C 1
ATOM 783 O O . VAL A 1 102 ? -19.448 5.925 31.572 1.00 92.25 102 VAL A O 1
ATOM 786 N N . GLU A 1 103 ? -18.375 3.955 31.312 1.00 90.50 103 GLU A N 1
ATOM 787 C CA . GLU A 1 103 ? -17.200 4.261 32.135 1.00 90.50 103 GLU A CA 1
ATOM 788 C C . GLU A 1 103 ? -16.108 4.958 31.325 1.00 90.50 103 GLU A C 1
ATOM 790 O O . GLU A 1 103 ? -15.451 5.876 31.822 1.00 90.50 103 GLU A O 1
ATOM 795 N N . GLU A 1 104 ? -15.960 4.556 30.064 1.00 84.06 104 GLU A N 1
ATOM 796 C CA . GLU A 1 104 ? -15.026 5.132 29.106 1.00 84.06 104 GLU A CA 1
ATOM 797 C C . GLU A 1 104 ? -15.770 5.425 27.804 1.00 84.06 104 GLU A C 1
ATOM 799 O O . GLU A 1 104 ? -16.526 4.587 27.319 1.00 84.06 104 GLU A O 1
ATOM 804 N N . ASP A 1 105 ? -15.567 6.624 27.267 1.00 86.00 105 ASP A N 1
ATOM 805 C CA . ASP A 1 105 ? -15.994 7.032 25.931 1.00 86.00 105 ASP A CA 1
ATOM 806 C C . ASP A 1 105 ? -14.826 7.815 25.334 1.00 86.00 105 ASP A C 1
ATOM 808 O O . ASP A 1 105 ? -14.500 8.906 25.816 1.00 86.00 105 ASP A O 1
ATOM 812 N N . LYS A 1 106 ? -14.145 7.204 24.359 1.00 72.56 106 LYS A N 1
ATOM 813 C CA . LYS A 1 106 ? -12.870 7.687 23.807 1.00 72.56 106 LYS A CA 1
ATOM 814 C C . LYS A 1 106 ? -12.990 9.106 23.253 1.00 72.56 106 LYS A C 1
ATOM 816 O O . LYS A 1 106 ? -12.099 9.927 23.463 1.00 72.56 106 LYS A O 1
ATOM 821 N N . THR A 1 107 ? -14.096 9.404 22.583 1.00 70.81 107 THR A N 1
ATOM 822 C CA . THR A 1 107 ? -14.323 10.680 21.885 1.00 70.81 107 THR A CA 1
ATOM 823 C C . THR A 1 107 ? -15.351 11.556 22.605 1.00 70.81 107 THR A C 1
ATOM 825 O O . THR A 1 107 ? -15.392 12.771 22.404 1.00 70.81 107 THR A O 1
ATOM 828 N N . GLY A 1 108 ? -16.174 10.961 23.474 1.00 77.12 108 GLY A N 1
ATOM 829 C CA . GLY A 1 108 ? -17.316 11.615 24.109 1.00 77.12 108 GLY A CA 1
ATOM 830 C C . GLY A 1 108 ? -18.559 11.676 23.217 1.00 77.12 108 GLY A C 1
ATOM 831 O O . GLY A 1 108 ? -19.538 12.320 23.605 1.00 77.12 108 GLY A O 1
ATOM 832 N N . PHE A 1 109 ? -18.505 11.074 22.025 1.00 74.31 109 PHE A N 1
ATOM 833 C CA . PHE A 1 109 ? -19.577 11.105 21.034 1.00 74.31 109 PHE A CA 1
ATOM 834 C C . PHE A 1 109 ? -20.605 9.993 21.264 1.00 74.31 109 PHE A C 1
ATOM 836 O O . PHE A 1 109 ? -21.809 10.234 21.178 1.00 74.31 109 PHE A O 1
ATOM 843 N N . MET A 1 110 ? -20.145 8.794 21.622 1.00 80.19 110 MET A N 1
ATOM 844 C CA . MET A 1 110 ? -20.986 7.595 21.626 1.00 80.19 110 MET A CA 1
ATOM 845 C C . MET A 1 110 ? -21.921 7.498 22.822 1.00 80.19 110 MET A C 1
ATOM 847 O O . MET A 1 110 ? -22.943 6.823 22.739 1.00 80.19 110 MET A O 1
ATOM 851 N N . LYS A 1 111 ? -21.631 8.195 23.925 1.00 78.19 111 LYS A N 1
ATOM 852 C CA . LYS A 1 111 ? -22.380 8.081 25.185 1.00 78.19 111 LYS A CA 1
ATOM 853 C C . LYS A 1 111 ? -23.906 8.186 25.052 1.00 78.19 111 LYS A C 1
ATOM 855 O O . LYS A 1 111 ? -24.613 7.617 25.883 1.00 78.19 111 LYS A O 1
ATOM 860 N N . GLY A 1 112 ? -24.413 8.949 24.081 1.00 83.88 112 GLY A N 1
ATOM 861 C CA . GLY A 1 112 ? -25.852 9.094 23.835 1.00 83.88 112 GLY A CA 1
ATOM 862 C C . GLY A 1 112 ? -26.504 7.857 23.213 1.00 83.88 112 GLY A C 1
ATOM 863 O O . GLY A 1 112 ? -27.631 7.523 23.574 1.00 83.88 112 GLY A O 1
ATOM 864 N N . ASP A 1 113 ? -25.779 7.164 22.338 1.00 88.00 113 ASP A N 1
ATOM 865 C CA . ASP A 1 113 ? -26.282 6.068 21.507 1.00 88.00 113 ASP A CA 1
ATOM 866 C C . ASP A 1 113 ? -25.836 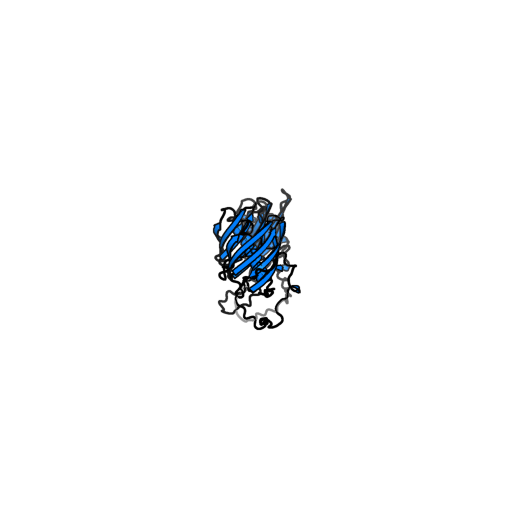4.685 22.000 1.00 88.00 113 ASP A C 1
ATOM 868 O O . ASP A 1 113 ? -26.507 3.693 21.714 1.00 88.00 113 ASP A O 1
ATOM 872 N N . THR A 1 114 ? -24.770 4.597 22.810 1.00 91.69 114 THR A N 1
ATOM 873 C CA . THR A 1 114 ? -24.226 3.329 23.329 1.00 91.69 114 THR A CA 1
ATOM 874 C C . THR A 1 114 ? -25.308 2.430 23.920 1.00 91.69 114 THR A C 1
ATOM 876 O O . THR A 1 114 ? -25.365 1.252 23.590 1.00 91.69 114 THR A O 1
ATOM 879 N N . SER A 1 115 ? -26.205 2.957 24.760 1.00 92.75 115 SER A N 1
ATOM 880 C CA . SER A 1 115 ? -27.264 2.138 25.367 1.00 92.75 115 SER A CA 1
ATOM 881 C C . SER A 1 115 ? -28.204 1.520 24.330 1.00 92.75 115 SER A C 1
ATOM 883 O O . SER A 1 115 ? -28.544 0.351 24.459 1.00 92.75 115 SER A O 1
ATOM 885 N N . ALA A 1 116 ? -28.576 2.264 23.285 1.00 92.50 116 ALA A N 1
ATOM 886 C CA . ALA A 1 116 ? -29.455 1.759 22.233 1.00 92.50 116 ALA A CA 1
ATOM 887 C C . ALA A 1 116 ? -28.760 0.700 21.361 1.00 92.50 116 ALA A C 1
ATOM 889 O O . ALA A 1 116 ? -29.385 -0.286 20.969 1.00 92.50 116 ALA A O 1
ATOM 890 N N . ILE A 1 117 ? -27.460 0.871 21.095 1.00 93.12 117 ILE A N 1
ATOM 891 C CA . ILE A 1 117 ? -26.652 -0.115 20.363 1.00 93.12 117 ILE A CA 1
ATOM 892 C C . ILE A 1 117 ? -26.530 -1.412 21.176 1.00 93.12 117 ILE A C 1
ATOM 894 O O . ILE A 1 117 ? -26.721 -2.500 20.633 1.00 93.12 117 ILE A O 1
ATOM 898 N N . LEU A 1 118 ? -26.267 -1.311 22.483 1.00 94.25 118 LEU A N 1
ATOM 899 C CA . LEU A 1 118 ? -26.164 -2.474 23.368 1.00 94.25 118 LEU A CA 1
ATOM 900 C C . LEU A 1 118 ? -27.514 -3.175 23.576 1.00 94.25 118 LEU A C 1
ATOM 902 O O . LEU A 1 118 ? -27.557 -4.404 23.577 1.00 94.25 118 LEU A O 1
ATOM 906 N N . ASP A 1 119 ? -28.619 -2.431 23.679 1.00 93.12 119 ASP A N 1
ATOM 907 C CA . ASP A 1 119 ? -29.966 -3.016 23.694 1.00 93.12 119 ASP A CA 1
ATOM 908 C C . ASP A 1 119 ? -30.210 -3.821 22.408 1.00 93.12 119 ASP A C 1
ATOM 910 O O . ASP A 1 119 ? -30.653 -4.968 22.464 1.00 93.12 119 ASP A O 1
ATOM 914 N N . LYS A 1 120 ? -29.836 -3.271 21.245 1.00 92.44 120 LYS A N 1
ATOM 915 C CA . LYS A 1 120 ? -29.945 -3.968 19.957 1.00 92.44 120 LYS A CA 1
ATOM 916 C C . LYS A 1 120 ? -29.073 -5.230 19.897 1.00 92.44 120 LYS A C 1
ATOM 918 O O . LYS A 1 120 ? -29.556 -6.261 19.430 1.00 92.44 120 LYS A O 1
ATOM 923 N N . ALA A 1 121 ? -27.846 -5.184 20.427 1.00 91.25 121 ALA A N 1
ATOM 924 C CA . ALA A 1 121 ? -26.952 -6.343 20.552 1.00 91.25 121 ALA A CA 1
ATOM 925 C C . ALA A 1 121 ? -27.571 -7.474 21.401 1.00 91.25 121 ALA A C 1
ATOM 927 O O . ALA A 1 121 ? -27.495 -8.656 21.055 1.00 91.25 121 ALA A O 1
ATOM 928 N N . LEU A 1 122 ? -28.231 -7.120 22.506 1.00 88.06 122 LEU A N 1
ATOM 929 C CA . LEU A 1 122 ? -28.926 -8.087 23.356 1.00 88.06 122 LEU A CA 1
ATOM 930 C C . LEU A 1 122 ? -30.207 -8.620 22.702 1.00 88.06 122 LEU A C 1
ATOM 932 O O . LEU A 1 122 ? -30.506 -9.808 22.819 1.00 88.06 122 LEU A O 1
ATOM 936 N N . GLU A 1 123 ? -30.955 -7.772 21.994 1.00 89.50 123 GLU A N 1
ATOM 937 C CA . GLU A 1 123 ? -32.185 -8.159 21.296 1.00 89.50 123 GLU A CA 1
ATOM 938 C C . GLU A 1 123 ? -31.930 -9.094 20.109 1.00 89.50 123 GLU A C 1
ATOM 940 O O . GLU A 1 123 ? -32.699 -10.041 19.914 1.00 89.50 123 GLU A O 1
ATOM 945 N N . GLN A 1 124 ? -30.865 -8.865 19.328 1.00 86.88 124 GLN A N 1
ATOM 946 C CA . GLN A 1 124 ? -30.506 -9.762 18.223 1.00 86.88 124 GLN A CA 1
ATOM 947 C C . GLN A 1 124 ? -30.092 -11.144 18.736 1.00 86.88 124 GLN A C 1
ATOM 949 O O . GLN A 1 124 ? -30.417 -12.144 18.099 1.00 86.88 124 GLN A O 1
ATOM 954 N N . ASN A 1 125 ? -29.461 -11.211 19.917 1.00 86.38 125 ASN A N 1
ATOM 955 C CA . ASN A 1 125 ? -29.092 -12.456 20.594 1.00 86.38 125 ASN A CA 1
ATOM 956 C C . ASN A 1 125 ? -28.290 -13.414 19.686 1.00 86.38 125 ASN A C 1
ATOM 958 O O . ASN A 1 125 ? -28.541 -14.621 19.637 1.00 86.38 125 ASN A O 1
ATOM 962 N N . ILE A 1 126 ? -27.333 -12.848 18.952 1.00 86.38 126 ILE A N 1
ATOM 963 C CA . ILE A 1 126 ? -26.371 -13.560 18.108 1.00 86.38 126 ILE A CA 1
ATOM 964 C C . ILE A 1 126 ? -25.004 -13.269 18.712 1.00 86.38 126 ILE A C 1
ATOM 966 O O . ILE A 1 126 ? -24.499 -12.170 18.530 1.00 86.38 126 ILE A O 1
ATOM 970 N N . TRP A 1 127 ? -24.431 -14.212 19.453 1.00 87.00 127 TRP A N 1
ATOM 971 C CA . TRP A 1 127 ? -23.149 -14.022 20.130 1.00 87.00 127 TRP A CA 1
ATOM 972 C C . TRP A 1 127 ? -22.188 -15.138 19.748 1.00 87.00 127 TRP A C 1
ATOM 974 O O . TRP A 1 127 ? -22.483 -16.322 19.930 1.00 87.00 127 TRP A O 1
ATOM 984 N N . VAL A 1 128 ? -21.060 -14.743 19.170 1.00 84.94 128 VAL A N 1
ATOM 985 C CA . VAL A 1 128 ? -20.001 -15.639 18.718 1.00 84.94 128 VAL A CA 1
ATOM 986 C C . VAL A 1 128 ? -18.944 -15.707 19.821 1.00 84.94 128 VAL A C 1
ATOM 988 O O . VAL A 1 128 ? -18.402 -14.664 20.191 1.00 84.94 128 VAL A O 1
ATOM 991 N N . PRO A 1 129 ? -18.625 -16.893 20.369 1.00 85.81 129 PRO A N 1
ATOM 992 C CA . PRO A 1 129 ? -17.620 -17.008 21.418 1.00 85.81 129 PRO A CA 1
ATOM 993 C C . PRO A 1 129 ? -16.238 -16.546 20.949 1.00 85.81 129 PRO A C 1
ATOM 995 O O . PRO A 1 129 ? -15.708 -17.027 19.943 1.00 85.81 129 PRO A O 1
ATOM 998 N N . ILE A 1 130 ? -15.629 -15.663 21.733 1.00 80.88 130 ILE A N 1
ATOM 999 C CA . ILE A 1 130 ? -14.236 -15.251 21.601 1.00 80.88 130 ILE A CA 1
ATOM 1000 C C . ILE A 1 130 ? -13.407 -16.386 22.218 1.00 80.88 130 ILE A C 1
ATOM 1002 O O . ILE A 1 130 ? -13.325 -16.537 23.436 1.00 80.88 130 ILE A O 1
ATOM 1006 N N . GLY A 1 131 ? -12.874 -17.269 21.370 1.00 63.19 131 GLY A N 1
ATOM 1007 C CA . GLY A 1 131 ? -12.039 -18.402 21.796 1.00 63.19 131 GLY A CA 1
ATOM 1008 C C . GLY A 1 131 ? -12.475 -19.798 21.335 1.00 63.19 131 GLY A C 1
ATOM 1009 O O . GLY A 1 131 ? -11.749 -20.748 21.613 1.00 63.19 131 GLY A O 1
ATOM 1010 N N . ASP A 1 132 ? -13.595 -19.938 20.609 1.00 44.91 132 ASP A N 1
ATOM 1011 C CA . ASP A 1 132 ? -13.940 -21.172 19.861 1.00 44.91 132 ASP A CA 1
ATOM 1012 C C . ASP A 1 132 ? -13.851 -20.998 18.328 1.00 44.91 132 ASP A C 1
ATOM 1014 O O . ASP A 1 132 ? -14.002 -21.964 17.574 1.00 44.91 132 ASP A O 1
ATOM 1018 N N . ALA A 1 133 ? -13.503 -19.801 17.843 1.00 39.00 133 ALA A N 1
ATOM 1019 C CA . ALA A 1 133 ? -12.733 -19.705 16.609 1.00 39.00 133 ALA A CA 1
ATOM 1020 C C . ALA A 1 133 ? -11.337 -20.236 16.942 1.00 39.00 133 ALA A C 1
ATOM 1022 O O . ALA A 1 133 ? -10.663 -19.689 17.811 1.00 39.00 133 ALA A O 1
ATOM 1023 N N . ALA A 1 134 ? -10.988 -21.369 16.335 1.00 32.41 134 ALA A N 1
ATOM 1024 C CA . ALA A 1 134 ? -9.754 -22.108 16.535 1.00 32.41 134 ALA A CA 1
ATOM 1025 C C . ALA A 1 134 ? -8.588 -21.228 17.010 1.00 32.41 134 ALA A C 1
ATOM 1027 O O . ALA A 1 134 ? -8.086 -20.390 16.265 1.00 32.41 134 ALA A O 1
ATOM 1028 N N . ALA A 1 135 ? -8.103 -21.505 18.221 1.00 32.47 135 ALA A N 1
ATOM 1029 C CA . ALA A 1 135 ? -6.691 -21.348 18.498 1.00 32.47 135 ALA A CA 1
ATOM 1030 C C . ALA A 1 135 ? -5.930 -22.054 17.365 1.00 32.47 135 ALA A C 1
ATOM 1032 O O . ALA A 1 135 ? -5.873 -23.285 17.324 1.00 32.47 135 ALA A O 1
ATOM 1033 N N . SER A 1 136 ? -5.376 -21.306 16.412 1.00 34.47 136 SER A N 1
ATOM 1034 C CA . SER A 1 136 ? -4.185 -21.798 15.741 1.00 34.47 136 SER A CA 1
ATOM 1035 C C . SER A 1 136 ? -3.059 -21.581 16.734 1.00 34.47 136 SER A C 1
ATOM 1037 O O . SER A 1 136 ? -2.595 -20.462 16.929 1.00 34.47 136 SER A O 1
ATOM 1039 N N . ASP A 1 137 ? -2.742 -22.665 17.432 1.00 30.92 137 ASP A N 1
ATOM 1040 C CA . ASP A 1 137 ? -1.657 -22.806 18.384 1.00 30.92 137 ASP A CA 1
ATOM 1041 C C . ASP A 1 137 ? -0.449 -21.910 18.069 1.00 30.92 137 ASP A C 1
ATOM 1043 O O . ASP A 1 137 ? 0.227 -22.086 17.052 1.00 30.92 137 ASP A O 1
ATOM 1047 N N . ASP A 1 138 ? -0.092 -21.068 19.039 1.00 41.78 138 ASP A N 1
ATOM 1048 C CA . ASP A 1 138 ? 1.296 -20.704 19.315 1.00 41.78 138 ASP A CA 1
ATOM 1049 C C . ASP A 1 138 ? 2.056 -21.973 19.745 1.00 41.78 138 ASP A C 1
ATOM 1051 O O . ASP A 1 138 ? 2.371 -22.221 20.914 1.00 41.78 138 ASP A O 1
ATOM 1055 N N . ALA A 1 139 ? 2.339 -22.829 18.770 1.00 31.89 139 ALA A N 1
ATOM 1056 C CA . ALA A 1 139 ? 3.332 -23.872 18.880 1.00 31.89 139 ALA A CA 1
ATOM 1057 C C . ALA A 1 139 ? 4.562 -23.411 18.104 1.00 31.89 139 ALA A C 1
ATOM 1059 O O . ALA A 1 139 ? 4.558 -23.346 16.878 1.00 31.89 139 ALA A O 1
ATOM 1060 N N . LYS A 1 140 ? 5.664 -23.162 18.824 1.00 42.69 140 LYS A N 1
ATOM 1061 C CA . LYS A 1 140 ? 6.997 -23.250 18.224 1.00 42.69 140 LYS A CA 1
ATOM 1062 C C . LYS A 1 140 ? 7.178 -24.664 17.673 1.00 42.69 140 LYS A C 1
ATOM 1064 O O . LYS A 1 140 ? 7.571 -25.570 18.409 1.00 42.69 140 LYS A O 1
ATOM 1069 N N . ALA A 1 141 ? 6.891 -24.829 16.394 1.00 28.95 141 ALA A N 1
ATOM 1070 C CA . ALA A 1 141 ? 7.239 -25.985 15.599 1.00 28.95 141 ALA A CA 1
ATOM 1071 C C . ALA A 1 141 ? 7.872 -25.466 14.307 1.00 28.95 141 ALA A C 1
ATOM 1073 O O . ALA A 1 141 ? 7.222 -24.798 13.509 1.00 28.95 141 ALA A O 1
ATOM 1074 N N . ASP A 1 142 ? 9.165 -25.755 14.151 1.00 37.59 142 ASP A N 1
ATOM 1075 C CA . ASP A 1 142 ? 9.784 -25.912 12.840 1.00 37.59 142 ASP A CA 1
ATOM 1076 C C . ASP A 1 142 ? 8.922 -26.897 12.046 1.00 37.59 142 ASP A C 1
ATOM 1078 O O . ASP A 1 142 ? 9.020 -28.100 12.262 1.00 37.59 142 ASP A O 1
ATOM 1082 N N . ASP A 1 143 ? 8.068 -26.392 11.167 1.00 33.28 143 ASP A N 1
ATOM 1083 C CA . ASP A 1 143 ? 7.522 -27.139 10.044 1.00 33.28 143 ASP A CA 1
ATOM 1084 C C . ASP A 1 143 ? 7.204 -26.118 8.950 1.00 33.28 143 ASP A C 1
ATOM 1086 O O . ASP A 1 143 ? 6.343 -25.255 9.113 1.00 33.28 143 ASP A O 1
ATOM 1090 N N . LYS A 1 144 ? 7.963 -26.198 7.850 1.00 35.56 144 LYS A N 1
ATOM 1091 C CA . LYS A 1 144 ? 7.771 -25.432 6.613 1.00 35.56 144 LYS A CA 1
ATOM 1092 C C . LYS A 1 144 ? 6.293 -25.486 6.204 1.00 35.56 144 LYS A C 1
ATOM 1094 O O . LYS A 1 144 ? 5.846 -26.490 5.648 1.00 35.56 144 LYS A O 1
ATOM 1099 N N . LYS A 1 145 ? 5.540 -24.424 6.494 1.00 37.09 145 LYS A N 1
ATOM 1100 C CA . LYS A 1 145 ? 4.206 -24.196 5.938 1.00 37.09 145 LYS A CA 1
ATOM 1101 C C . LYS A 1 145 ? 4.409 -23.833 4.472 1.00 37.09 145 LYS A C 1
ATOM 1103 O O . LYS A 1 145 ? 5.177 -22.935 4.155 1.00 37.09 145 LYS A O 1
ATOM 1108 N N . GLU A 1 146 ? 3.774 -24.591 3.595 1.00 34.12 146 GLU A N 1
ATOM 1109 C CA . GLU A 1 146 ? 3.751 -24.342 2.159 1.00 34.12 146 GLU A CA 1
ATOM 1110 C C . GLU A 1 146 ? 3.101 -22.965 1.927 1.00 34.12 146 GLU A C 1
ATOM 1112 O O . GLU A 1 146 ? 1.901 -22.795 2.150 1.00 34.12 146 GLU A O 1
ATOM 1117 N N . ILE A 1 147 ? 3.921 -21.970 1.583 1.00 42.25 147 ILE A N 1
ATOM 1118 C CA . ILE A 1 147 ? 3.496 -20.603 1.281 1.00 42.25 147 ILE A CA 1
ATOM 1119 C C . ILE A 1 147 ? 2.790 -20.652 -0.074 1.00 42.25 147 ILE A C 1
ATOM 1121 O O . ILE A 1 147 ? 3.428 -20.880 -1.097 1.00 42.25 147 ILE A O 1
ATOM 1125 N N . LYS A 1 148 ? 1.468 -20.478 -0.091 1.00 50.25 148 LYS A N 1
ATOM 1126 C CA . LYS A 1 148 ? 0.711 -20.280 -1.333 1.00 50.25 148 LYS A CA 1
ATOM 1127 C C . LYS A 1 148 ? 0.372 -18.803 -1.450 1.00 50.25 148 LYS A C 1
ATOM 1129 O O . LYS A 1 148 ? -0.670 -18.385 -0.962 1.00 50.25 148 LYS A O 1
ATOM 1134 N N . GLY A 1 149 ? 1.288 -18.037 -2.037 1.00 59.03 149 GLY A N 1
ATOM 1135 C CA . GLY A 1 149 ? 1.013 -16.670 -2.474 1.00 59.03 149 GLY A CA 1
ATOM 1136 C C . GLY A 1 149 ? -0.019 -16.631 -3.602 1.00 59.03 149 GLY A C 1
ATOM 1137 O O . GLY A 1 149 ? -0.334 -17.662 -4.205 1.00 59.03 149 GLY A O 1
ATOM 1138 N N . VAL A 1 150 ? -0.535 -15.438 -3.880 1.00 62.12 150 VAL A N 1
ATOM 1139 C CA . VAL A 1 150 ? -1.353 -15.163 -5.070 1.00 62.12 150 VAL A CA 1
ATOM 1140 C C . VAL A 1 150 ? -0.468 -14.688 -6.223 1.00 62.12 150 VAL A C 1
ATOM 1142 O O . VAL A 1 150 ? 0.675 -14.283 -6.007 1.00 62.12 150 VAL A O 1
ATOM 1145 N N . THR A 1 151 ? -0.975 -14.754 -7.451 1.00 61.94 151 THR A N 1
ATOM 1146 C CA . THR A 1 151 ? -0.334 -14.133 -8.620 1.00 61.94 151 THR A CA 1
ATOM 1147 C C . THR A 1 151 ? -0.785 -12.677 -8.776 1.00 61.94 151 THR A C 1
ATOM 1149 O O . THR A 1 151 ? -1.830 -12.288 -8.255 1.00 61.94 151 THR A O 1
ATOM 1152 N N . GLU A 1 152 ? -0.000 -11.852 -9.475 1.00 62.97 152 GLU A N 1
ATOM 1153 C CA . GLU A 1 152 ? -0.240 -10.400 -9.595 1.00 62.97 152 GLU A CA 1
ATOM 1154 C C . GLU A 1 152 ? -1.618 -10.044 -10.171 1.00 62.97 152 GLU A C 1
ATOM 1156 O O . GLU A 1 152 ? -2.234 -9.070 -9.753 1.00 62.97 152 GLU A O 1
ATOM 1161 N N . ASP A 1 153 ? -2.156 -10.872 -11.069 1.00 62.28 153 ASP A N 1
ATOM 1162 C CA . ASP A 1 153 ? -3.482 -10.694 -11.673 1.00 62.28 153 ASP A CA 1
ATOM 1163 C C . ASP A 1 153 ? -4.644 -10.843 -10.677 1.00 62.28 153 ASP A C 1
ATOM 1165 O O . ASP A 1 153 ? -5.790 -10.528 -11.001 1.00 62.28 153 ASP A O 1
ATOM 1169 N N . GLN A 1 154 ? -4.359 -11.335 -9.471 1.00 60.66 154 GLN A N 1
ATOM 1170 C CA . GLN A 1 154 ? -5.330 -11.477 -8.392 1.00 60.66 154 GLN A CA 1
ATOM 1171 C C . GLN A 1 154 ? -5.341 -10.278 -7.435 1.00 60.66 154 GLN A C 1
ATOM 1173 O O . GLN A 1 154 ? -6.182 -10.245 -6.535 1.00 60.66 154 GLN A O 1
ATOM 1178 N N . LEU A 1 155 ? -4.425 -9.318 -7.603 1.00 62.91 155 LEU A N 1
ATOM 1179 C CA . LEU A 1 155 ? -4.380 -8.102 -6.798 1.00 62.91 155 LEU A CA 1
ATOM 1180 C C . LEU A 1 155 ? -5.566 -7.176 -7.122 1.00 62.91 155 LEU A C 1
ATOM 1182 O O . LEU A 1 155 ? -6.094 -7.200 -8.236 1.00 62.91 155 LEU A O 1
ATOM 1186 N N . PRO A 1 156 ? -6.013 -6.353 -6.156 1.00 62.75 156 PRO A N 1
ATOM 1187 C CA . PRO A 1 156 ? -7.195 -5.507 -6.333 1.00 62.75 156 PRO A CA 1
ATOM 1188 C C . PRO A 1 156 ? -6.999 -4.406 -7.386 1.00 62.75 156 PRO A C 1
ATOM 1190 O O . PRO A 1 156 ? -7.973 -3.961 -7.989 1.00 62.75 156 PRO A O 1
ATOM 1193 N N . ALA A 1 157 ? -5.753 -3.996 -7.628 1.00 69.12 157 ALA A N 1
ATOM 1194 C CA . ALA A 1 157 ? -5.381 -3.023 -8.644 1.00 69.12 157 ALA A CA 1
ATOM 1195 C C . ALA A 1 157 ? -3.954 -3.285 -9.145 1.00 69.12 157 ALA A C 1
ATOM 1197 O O . ALA A 1 157 ? -3.173 -3.984 -8.493 1.00 69.12 157 ALA A O 1
ATOM 1198 N N . GLU A 1 158 ? -3.616 -2.694 -10.291 1.00 64.62 158 GLU A N 1
ATOM 1199 C CA . GLU A 1 158 ? -2.236 -2.645 -10.776 1.00 64.62 158 GLU A CA 1
ATOM 1200 C C . GLU A 1 158 ? -1.392 -1.769 -9.830 1.00 64.62 158 GLU A C 1
ATOM 1202 O O . GLU A 1 158 ? -1.857 -0.708 -9.391 1.00 64.62 158 GLU A O 1
ATOM 1207 N N . PRO A 1 159 ? -0.172 -2.198 -9.466 1.00 71.38 159 PRO A N 1
ATOM 1208 C CA . PRO A 1 159 ? 0.680 -1.428 -8.571 1.00 71.38 159 PRO A CA 1
ATOM 1209 C C . PRO A 1 159 ? 1.100 -0.107 -9.219 1.00 71.38 159 PRO A C 1
ATOM 1211 O O . PRO A 1 159 ? 1.575 -0.084 -10.348 1.00 71.38 159 PRO A O 1
ATOM 1214 N N . MET A 1 160 ? 0.990 0.999 -8.477 1.00 62.47 160 MET A N 1
ATOM 1215 C CA . MET A 1 160 ? 1.481 2.308 -8.940 1.00 62.47 160 MET A CA 1
ATOM 1216 C C . MET A 1 160 ? 3.006 2.447 -8.840 1.00 62.47 160 MET A C 1
ATOM 1218 O O . MET A 1 160 ? 3.584 3.364 -9.415 1.00 62.47 160 MET A O 1
ATOM 1222 N N . PHE A 1 161 ? 3.642 1.577 -8.058 1.00 71.50 161 PHE A N 1
ATOM 1223 C CA . PHE A 1 161 ? 5.081 1.551 -7.806 1.00 71.50 161 PHE A CA 1
ATOM 1224 C C . PHE A 1 161 ? 5.573 0.115 -7.883 1.00 71.50 161 PHE A C 1
ATOM 1226 O O . PHE A 1 161 ? 4.864 -0.795 -7.445 1.00 71.50 161 PHE A O 1
ATOM 1233 N N . GLU A 1 162 ? 6.794 -0.081 -8.381 1.00 69.25 162 GLU A N 1
ATOM 1234 C CA . GLU A 1 162 ? 7.446 -1.387 -8.341 1.00 69.25 162 GLU A CA 1
ATOM 1235 C C . GLU A 1 162 ? 7.581 -1.850 -6.886 1.00 69.25 162 GLU A C 1
ATOM 1237 O O . GLU A 1 162 ? 7.973 -1.090 -5.998 1.00 69.25 162 GLU A O 1
ATOM 1242 N N . ALA A 1 163 ? 7.239 -3.107 -6.630 1.00 73.38 163 ALA A N 1
ATOM 1243 C CA . ALA A 1 163 ? 7.323 -3.647 -5.291 1.00 73.38 163 ALA A CA 1
ATOM 1244 C C . ALA A 1 163 ? 8.785 -3.786 -4.831 1.00 73.38 163 ALA A C 1
ATOM 1246 O O . ALA A 1 163 ? 9.685 -4.149 -5.591 1.00 73.38 163 ALA A O 1
ATOM 1247 N N . ASN A 1 164 ? 9.035 -3.504 -3.555 1.00 76.31 164 ASN A N 1
ATOM 1248 C CA . ASN A 1 164 ? 10.381 -3.413 -3.019 1.00 76.31 164 ASN A CA 1
ATOM 1249 C C . ASN A 1 164 ? 10.973 -4.809 -2.764 1.00 76.31 164 ASN A C 1
ATOM 1251 O O . ASN A 1 164 ? 10.651 -5.472 -1.778 1.00 76.31 164 ASN A O 1
ATOM 1255 N N . LYS A 1 165 ? 11.900 -5.209 -3.639 1.00 78.69 165 LYS A N 1
ATOM 1256 C CA . LYS A 1 165 ? 12.599 -6.506 -3.637 1.00 78.69 165 LYS A CA 1
ATOM 1257 C C . LYS A 1 165 ? 13.509 -6.752 -2.422 1.00 78.69 165 LYS A C 1
ATOM 1259 O O . LYS A 1 165 ? 14.005 -7.863 -2.260 1.00 78.69 165 LYS A O 1
ATOM 1264 N N . ASP A 1 166 ? 13.745 -5.756 -1.562 1.00 77.44 166 ASP A N 1
ATOM 1265 C CA . ASP A 1 166 ? 14.420 -5.977 -0.274 1.00 77.44 166 ASP A CA 1
ATOM 1266 C C . ASP A 1 166 ? 13.502 -6.666 0.759 1.00 77.44 166 ASP A C 1
ATOM 1268 O O . ASP A 1 166 ? 13.966 -7.077 1.829 1.00 77.44 166 ASP A O 1
ATOM 1272 N N . TYR A 1 167 ? 12.206 -6.795 0.463 1.00 83.81 167 TYR A N 1
ATOM 1273 C CA . TYR A 1 167 ? 11.191 -7.472 1.270 1.00 83.81 167 TYR A CA 1
ATOM 1274 C C . TYR A 1 167 ? 10.821 -8.835 0.664 1.00 83.81 167 TYR A C 1
ATOM 1276 O O . TYR A 1 167 ? 11.237 -9.167 -0.439 1.00 83.81 167 TYR A O 1
ATOM 1284 N N . ASP A 1 168 ? 10.080 -9.656 1.410 1.00 80.44 168 ASP A N 1
ATOM 1285 C CA . ASP A 1 168 ? 9.849 -11.065 1.048 1.00 80.44 168 ASP A CA 1
ATOM 1286 C C . ASP A 1 168 ? 8.552 -11.261 0.241 1.00 80.44 168 ASP A C 1
ATOM 1288 O O . ASP A 1 168 ? 8.405 -12.218 -0.523 1.00 80.44 168 ASP A O 1
ATOM 1292 N N . LYS A 1 169 ? 7.598 -10.338 0.395 1.00 82.81 169 LYS A N 1
ATOM 1293 C CA . LYS A 1 169 ? 6.298 -10.354 -0.281 1.00 82.81 169 LYS A CA 1
ATOM 1294 C C . LYS A 1 169 ? 5.755 -8.947 -0.485 1.00 82.81 169 LYS A C 1
ATOM 1296 O O . LYS A 1 169 ? 6.209 -8.005 0.164 1.00 82.81 169 LYS A O 1
ATOM 1301 N N . TRP A 1 170 ? 4.764 -8.806 -1.351 1.00 90.06 170 TRP A N 1
ATOM 1302 C CA . TRP A 1 170 ? 4.117 -7.534 -1.630 1.00 90.06 170 TRP A CA 1
ATOM 1303 C C . TRP A 1 170 ? 2.654 -7.683 -2.040 1.00 90.06 170 TRP A C 1
ATOM 1305 O O . TRP A 1 170 ? 2.177 -8.778 -2.325 1.00 90.06 170 TRP A O 1
ATOM 1315 N N . THR A 1 171 ? 1.940 -6.564 -2.030 1.00 90.06 171 THR A N 1
ATOM 1316 C CA . THR A 1 171 ? 0.541 -6.456 -2.430 1.00 90.06 171 THR A CA 1
ATOM 1317 C C . THR A 1 171 ? 0.211 -5.029 -2.869 1.00 90.06 171 THR A C 1
ATOM 1319 O O . THR A 1 171 ? 0.991 -4.100 -2.653 1.00 90.06 171 THR A O 1
ATOM 1322 N N . VAL A 1 172 ? -0.975 -4.843 -3.446 1.00 84.75 172 VAL A N 1
ATOM 1323 C CA . VAL A 1 172 ? -1.576 -3.533 -3.715 1.00 84.75 172 VAL A CA 1
ATOM 1324 C C . VAL A 1 172 ? -2.781 -3.324 -2.811 1.00 84.75 172 VAL A C 1
ATOM 1326 O O . VAL A 1 172 ? -3.541 -4.261 -2.570 1.00 84.75 172 VAL A O 1
ATOM 1329 N N . VAL A 1 173 ? -2.949 -2.107 -2.304 1.00 85.38 173 VAL A N 1
ATOM 1330 C CA . VAL A 1 173 ? -4.096 -1.694 -1.494 1.00 85.38 173 VAL A CA 1
ATOM 1331 C C . VAL A 1 173 ? -4.726 -0.459 -2.119 1.00 85.38 173 VAL A C 1
ATOM 1333 O O . VAL A 1 173 ? -4.090 0.587 -2.215 1.00 85.38 173 VAL A O 1
ATOM 1336 N N . GLU A 1 174 ? -5.995 -0.555 -2.503 1.00 82.25 174 GLU A N 1
ATOM 1337 C CA . GLU A 1 174 ? -6.814 0.625 -2.782 1.00 82.25 174 GLU A CA 1
ATOM 1338 C C . GLU A 1 174 ? -7.334 1.186 -1.453 1.00 82.25 174 GLU A C 1
ATOM 1340 O O . GLU A 1 174 ? -7.972 0.468 -0.680 1.00 82.25 174 GLU A O 1
ATOM 1345 N N . TYR A 1 175 ? -7.074 2.453 -1.154 1.00 85.69 175 TYR A N 1
ATOM 1346 C CA . TYR A 1 175 ? -7.446 3.084 0.112 1.00 85.69 175 TYR A CA 1
ATOM 1347 C C . TYR A 1 175 ? -8.011 4.481 -0.122 1.00 85.69 175 TYR A C 1
ATOM 1349 O O . TYR A 1 175 ? -7.486 5.235 -0.932 1.00 85.69 175 TYR A O 1
ATOM 1357 N N . THR A 1 176 ? -9.056 4.855 0.610 1.00 80.56 176 THR A N 1
ATOM 1358 C CA . THR A 1 176 ? -9.635 6.200 0.548 1.00 80.56 176 THR A CA 1
ATOM 1359 C C . THR A 1 176 ? -9.289 6.940 1.832 1.00 80.56 176 THR A C 1
ATOM 1361 O O . THR A 1 176 ? -9.702 6.525 2.910 1.00 80.56 176 THR A O 1
ATOM 1364 N N . ILE A 1 177 ? -8.583 8.067 1.727 1.00 76.06 177 ILE A N 1
ATOM 1365 C CA . ILE A 1 177 ? -8.404 8.977 2.862 1.00 76.06 177 ILE A CA 1
ATOM 1366 C C . ILE A 1 177 ? -9.737 9.687 3.092 1.00 76.06 177 ILE A C 1
ATOM 1368 O O . ILE A 1 177 ? -10.112 10.589 2.334 1.00 76.06 177 ILE A O 1
ATOM 1372 N N . GLU A 1 178 ? -10.458 9.287 4.135 1.00 73.12 178 GLU A N 1
ATOM 1373 C CA . GLU A 1 178 ? -11.824 9.750 4.390 1.00 73.12 178 GLU A CA 1
ATOM 1374 C C . GLU A 1 178 ? -11.913 11.267 4.615 1.00 73.12 178 GLU A C 1
ATOM 1376 O O . GLU A 1 178 ? -12.834 11.913 4.105 1.00 73.12 178 GLU A O 1
ATOM 1381 N N . ASP A 1 179 ? -10.917 11.856 5.281 1.00 68.38 179 ASP A N 1
ATOM 1382 C CA . ASP A 1 179 ? -10.867 13.286 5.624 1.00 68.38 179 ASP A CA 1
ATOM 1383 C C . ASP A 1 179 ? -10.969 14.217 4.411 1.00 68.38 179 ASP A C 1
ATOM 1385 O O . ASP A 1 179 ? -11.501 15.330 4.481 1.00 68.38 179 ASP A O 1
ATOM 1389 N N . ILE A 1 180 ? -10.428 13.769 3.285 1.00 66.44 180 ILE A N 1
ATOM 1390 C CA . ILE A 1 180 ? -10.328 14.549 2.050 1.00 66.44 180 ILE A CA 1
ATOM 1391 C C . ILE A 1 180 ? -11.002 13.858 0.867 1.00 66.44 180 ILE A C 1
ATOM 1393 O O . ILE A 1 180 ? -11.025 14.432 -0.223 1.00 66.44 180 ILE A O 1
ATOM 1397 N N . GLN A 1 181 ? -11.574 12.671 1.098 1.00 69.75 181 GLN A N 1
ATOM 1398 C CA . GLN A 1 181 ? -12.233 11.833 0.098 1.00 69.75 181 GLN A CA 1
ATOM 1399 C C . GLN A 1 181 ? -11.326 11.608 -1.120 1.00 69.75 181 GLN A C 1
ATOM 1401 O O . GLN A 1 181 ? -11.728 11.844 -2.261 1.00 69.75 181 GLN A O 1
ATOM 1406 N N . ALA A 1 182 ? -10.068 11.246 -0.857 1.00 64.44 182 ALA A N 1
ATOM 1407 C CA . ALA A 1 182 ? -9.066 11.016 -1.888 1.00 64.44 182 ALA A CA 1
ATOM 1408 C C . ALA A 1 182 ? -8.690 9.540 -1.932 1.00 64.44 182 ALA A C 1
ATOM 1410 O O . ALA A 1 182 ? -8.276 8.980 -0.919 1.00 64.44 182 ALA A O 1
ATOM 1411 N N . ASP A 1 183 ? -8.810 8.948 -3.112 1.00 79.69 183 ASP A N 1
ATOM 1412 C CA . ASP A 1 183 ? -8.424 7.565 -3.347 1.00 79.69 183 ASP A CA 1
ATOM 1413 C C . ASP A 1 183 ? -6.922 7.473 -3.636 1.00 79.69 183 ASP A C 1
ATOM 1415 O O . ASP A 1 183 ? -6.342 8.302 -4.344 1.00 79.69 183 ASP A O 1
ATOM 1419 N N . LEU A 1 184 ? -6.311 6.446 -3.068 1.00 79.56 184 LEU A N 1
ATOM 1420 C CA . LEU A 1 184 ? -4.917 6.067 -3.176 1.00 79.56 184 LEU A CA 1
ATOM 1421 C C . LEU A 1 184 ? -4.853 4.620 -3.648 1.00 79.56 184 LEU A C 1
ATOM 1423 O O . LEU A 1 184 ? -5.627 3.777 -3.195 1.00 79.56 184 LEU A O 1
ATOM 1427 N N . VAL A 1 185 ? -3.875 4.320 -4.492 1.00 80.12 185 VAL A N 1
ATOM 1428 C CA . VAL A 1 185 ? -3.446 2.947 -4.747 1.00 80.12 185 VAL A CA 1
ATOM 1429 C C . VAL A 1 185 ? -2.025 2.828 -4.211 1.00 80.12 185 VAL A C 1
ATOM 1431 O O . VAL A 1 185 ? -1.115 3.530 -4.656 1.00 80.12 185 VAL A O 1
ATOM 1434 N N . CYS A 1 186 ? -1.856 1.999 -3.186 1.00 87.25 186 CYS A N 1
ATOM 1435 C CA . CYS A 1 186 ? -0.608 1.836 -2.458 1.00 87.25 186 CYS A CA 1
ATOM 1436 C C . CYS A 1 186 ? 0.023 0.486 -2.787 1.00 87.25 186 CYS A C 1
ATOM 1438 O O . CYS A 1 186 ? -0.598 -0.550 -2.557 1.00 87.25 186 CYS A O 1
ATOM 1440 N N . THR A 1 187 ? 1.272 0.486 -3.249 1.00 88.31 187 THR A N 1
ATOM 1441 C CA . THR A 1 187 ? 2.090 -0.729 -3.287 1.00 88.31 187 THR A CA 1
ATOM 1442 C C . THR A 1 187 ? 2.702 -0.928 -1.902 1.00 88.31 187 THR A C 1
ATOM 1444 O O . THR A 1 187 ? 3.394 -0.048 -1.388 1.00 88.31 187 THR A O 1
ATOM 1447 N N . VAL A 1 188 ? 2.450 -2.081 -1.284 1.00 92.75 188 VAL A N 1
ATOM 1448 C CA . VAL A 1 188 ? 2.940 -2.440 0.052 1.00 92.75 188 VAL A CA 1
ATOM 1449 C C . VAL A 1 188 ? 3.840 -3.659 -0.065 1.00 92.75 188 VAL A C 1
ATOM 1451 O O . VAL A 1 188 ? 3.410 -4.705 -0.533 1.00 92.75 188 VAL A O 1
ATOM 1454 N N . SER A 1 189 ? 5.086 -3.546 0.379 1.00 89.38 189 SER A N 1
ATOM 1455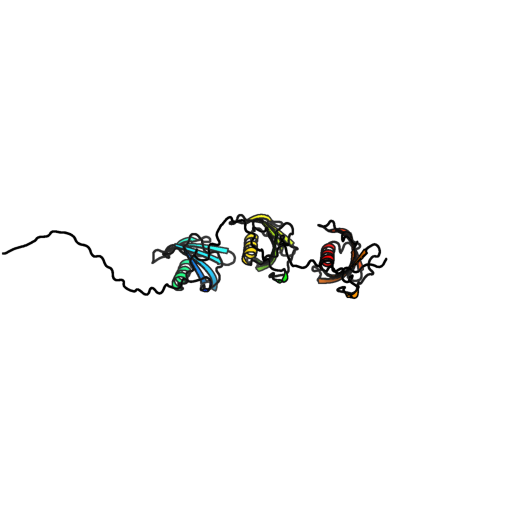 C CA . SER A 1 189 ? 6.041 -4.654 0.488 1.00 89.38 189 SER A CA 1
ATOM 1456 C C . SER A 1 189 ? 6.296 -4.967 1.958 1.00 89.38 189 SER A C 1
ATOM 1458 O O . SER A 1 189 ? 6.351 -4.055 2.780 1.00 89.38 189 SER A O 1
ATOM 1460 N N . ALA A 1 190 ? 6.427 -6.242 2.311 1.00 88.50 190 ALA A N 1
ATOM 1461 C CA . ALA A 1 190 ? 6.499 -6.697 3.693 1.00 88.50 190 ALA A CA 1
ATOM 1462 C C . ALA A 1 190 ? 7.487 -7.851 3.875 1.00 88.50 190 ALA A C 1
ATOM 1464 O O . ALA A 1 190 ? 7.722 -8.656 2.969 1.00 88.50 190 ALA A O 1
ATOM 1465 N N . LYS A 1 191 ? 8.059 -7.955 5.076 1.00 85.25 191 LYS A N 1
ATOM 1466 C CA . LYS A 1 191 ? 8.803 -9.153 5.472 1.00 85.25 191 LYS A CA 1
ATOM 1467 C C . LYS A 1 191 ? 7.862 -10.345 5.598 1.00 85.25 191 LYS A C 1
ATOM 1469 O O . LYS A 1 191 ? 6.660 -10.180 5.798 1.00 85.25 191 LYS A O 1
ATOM 1474 N N . GLU A 1 192 ? 8.401 -11.554 5.481 1.00 81.44 192 GLU A N 1
ATOM 1475 C CA . GLU A 1 192 ? 7.624 -12.799 5.488 1.00 81.44 192 GLU A CA 1
ATOM 1476 C C . GLU A 1 192 ? 6.716 -12.877 6.725 1.00 81.44 192 GLU A C 1
ATOM 1478 O O . GLU A 1 192 ? 5.538 -13.234 6.618 1.00 81.44 192 GLU A O 1
ATOM 1483 N N . ASP A 1 193 ? 7.257 -12.448 7.867 1.00 80.00 193 ASP A N 1
ATOM 1484 C CA . ASP A 1 193 ? 6.630 -12.421 9.187 1.00 80.00 193 ASP A CA 1
ATOM 1485 C C . ASP A 1 193 ? 5.856 -11.131 9.505 1.00 80.00 193 ASP A C 1
ATOM 1487 O O . ASP A 1 193 ? 5.413 -10.969 10.640 1.00 80.00 193 ASP A O 1
ATOM 1491 N N . ASN A 1 194 ? 5.687 -10.223 8.536 1.00 82.25 194 ASN A N 1
ATOM 1492 C CA . ASN A 1 194 ? 5.033 -8.924 8.717 1.00 82.25 194 ASN A CA 1
ATOM 1493 C C . ASN A 1 194 ? 5.708 -8.017 9.766 1.00 82.25 194 ASN A C 1
ATOM 1495 O O . ASN A 1 194 ? 5.076 -7.101 10.276 1.00 82.25 194 ASN A O 1
ATOM 1499 N N . SER A 1 195 ? 6.980 -8.238 10.113 1.00 85.06 195 SER A N 1
ATOM 1500 C CA . SER A 1 195 ? 7.672 -7.403 11.111 1.00 85.06 195 SER A CA 1
ATOM 1501 C C . SER A 1 195 ? 8.075 -6.019 10.590 1.00 85.06 195 SER A C 1
ATOM 1503 O O . SER A 1 195 ? 8.289 -5.087 11.371 1.00 85.06 195 SER A O 1
ATOM 1505 N N . GLU A 1 196 ? 8.181 -5.866 9.272 1.00 89.44 196 GLU A N 1
ATOM 1506 C CA . GLU A 1 196 ? 8.573 -4.624 8.616 1.00 89.44 196 GLU A CA 1
ATOM 1507 C C . GLU A 1 196 ? 7.843 -4.472 7.281 1.00 89.44 196 GLU A C 1
ATOM 1509 O O . GLU A 1 196 ? 7.694 -5.441 6.532 1.00 89.44 196 GLU A O 1
ATOM 1514 N N . PHE A 1 197 ? 7.432 -3.239 6.993 1.00 93.12 197 PHE A N 1
ATOM 1515 C CA . PHE A 1 197 ? 6.669 -2.833 5.827 1.00 93.12 197 PHE A CA 1
ATOM 1516 C C . PHE A 1 197 ? 7.291 -1.620 5.144 1.00 93.12 197 PHE A C 1
ATOM 1518 O O . PHE A 1 197 ? 7.807 -0.701 5.789 1.00 93.12 197 PHE A O 1
ATOM 1525 N N . TYR A 1 198 ? 7.141 -1.597 3.829 1.00 89.69 198 TYR A N 1
ATOM 1526 C CA . TYR A 1 198 ? 7.478 -0.501 2.944 1.00 89.69 198 TYR A CA 1
ATOM 1527 C C . TYR A 1 198 ? 6.262 -0.177 2.086 1.00 89.69 198 TYR A C 1
ATOM 1529 O O . TYR A 1 198 ? 5.770 -1.042 1.366 1.00 89.69 198 TYR A O 1
ATOM 1537 N N . LEU A 1 199 ? 5.760 1.048 2.185 1.00 93.44 199 LEU A N 1
ATOM 1538 C CA . LEU A 1 199 ? 4.572 1.494 1.459 1.00 93.44 199 LEU A CA 1
ATOM 1539 C C . LEU A 1 199 ? 4.945 2.653 0.552 1.00 93.44 199 LEU A C 1
ATOM 1541 O O . LEU A 1 199 ? 5.521 3.631 1.031 1.00 93.44 199 LEU A O 1
ATOM 1545 N N . GLU A 1 200 ? 4.539 2.574 -0.713 1.00 84.75 200 GLU A N 1
ATOM 1546 C CA . GLU A 1 200 ? 4.617 3.669 -1.679 1.00 84.75 200 GLU A CA 1
ATOM 1547 C C . GLU A 1 200 ? 3.268 3.915 -2.351 1.00 84.75 200 GLU A C 1
ATOM 1549 O O . GLU A 1 200 ? 2.513 2.990 -2.645 1.00 84.75 200 GLU A O 1
ATOM 1554 N N . CYS A 1 201 ? 2.948 5.187 -2.572 1.00 79.06 201 CYS A N 1
ATOM 1555 C CA . CYS A 1 201 ? 1.769 5.599 -3.330 1.00 79.06 201 CYS A CA 1
ATOM 1556 C C . CYS A 1 201 ? 1.960 6.999 -3.906 1.00 79.06 201 CYS A C 1
ATOM 1558 O O . CYS A 1 201 ? 2.779 7.778 -3.416 1.00 79.06 201 CYS A O 1
ATOM 1560 N N . ASN A 1 202 ? 1.188 7.346 -4.933 1.00 77.06 202 ASN A N 1
ATOM 1561 C CA . ASN A 1 202 ? 1.170 8.702 -5.460 1.00 77.06 202 ASN A CA 1
ATOM 1562 C C . ASN A 1 202 ? -0.031 9.437 -4.876 1.00 77.06 202 ASN A C 1
ATOM 1564 O O . ASN A 1 202 ? -1.157 8.944 -4.914 1.00 77.06 202 ASN A O 1
ATOM 1568 N N . PHE A 1 203 ? 0.209 10.633 -4.352 1.00 73.06 203 PHE A N 1
ATOM 1569 C CA . PHE A 1 203 ? -0.837 11.447 -3.763 1.00 73.06 203 PHE A CA 1
ATOM 1570 C C . PHE A 1 203 ? -0.700 12.896 -4.227 1.00 73.06 203 PHE A C 1
ATOM 1572 O O . PHE A 1 203 ? 0.306 13.557 -3.974 1.00 73.06 203 PHE A O 1
ATOM 1579 N N . TYR A 1 204 ? -1.714 13.386 -4.948 1.00 65.38 204 TYR A N 1
ATOM 1580 C CA . TYR A 1 204 ? -1.719 14.704 -5.603 1.00 65.38 204 TYR A CA 1
ATOM 1581 C C . TYR A 1 204 ? -0.476 15.004 -6.467 1.00 65.38 204 TYR A C 1
ATOM 1583 O O . TYR A 1 204 ? -0.080 16.163 -6.603 1.00 65.38 204 TYR A O 1
ATOM 1591 N N . GLY A 1 205 ? 0.106 13.980 -7.100 1.00 55.34 205 GLY A N 1
ATOM 1592 C CA . GLY A 1 205 ? 1.267 14.120 -7.979 1.00 55.34 205 GLY A CA 1
ATOM 1593 C C . GLY A 1 205 ? 2.619 14.082 -7.265 1.00 55.34 205 GLY A C 1
ATOM 1594 O O . GLY A 1 205 ? 3.635 14.183 -7.946 1.00 55.34 205 GLY A O 1
ATOM 1595 N N . ASP A 1 206 ? 2.643 13.914 -5.939 1.00 61.28 206 ASP A N 1
ATOM 1596 C CA . ASP A 1 206 ? 3.863 13.674 -5.169 1.00 61.28 206 ASP A CA 1
ATOM 1597 C C . ASP A 1 206 ? 3.918 12.212 -4.700 1.00 61.28 206 ASP A C 1
ATOM 1599 O O . ASP A 1 206 ? 2.967 11.701 -4.097 1.00 61.28 206 ASP A O 1
ATOM 1603 N N . ASP A 1 207 ? 5.065 11.564 -4.901 1.00 81.94 207 ASP A N 1
ATOM 1604 C CA . ASP A 1 207 ? 5.297 10.200 -4.422 1.00 81.94 207 ASP A CA 1
ATOM 1605 C C . ASP A 1 207 ? 5.488 10.195 -2.906 1.00 81.94 207 ASP A C 1
ATOM 1607 O O . ASP A 1 207 ? 6.456 10.762 -2.370 1.00 81.94 207 ASP A O 1
ATOM 1611 N N . GLN A 1 208 ? 4.581 9.509 -2.228 1.00 81.12 208 GLN A N 1
ATOM 1612 C CA . GLN A 1 208 ? 4.615 9.247 -0.804 1.00 81.12 208 GLN A CA 1
ATOM 1613 C C . GLN A 1 208 ? 5.327 7.927 -0.533 1.00 81.12 208 GLN A C 1
ATOM 1615 O O . GLN A 1 208 ? 5.218 6.981 -1.307 1.00 81.12 208 GLN A O 1
ATOM 1620 N N . MET A 1 209 ? 6.036 7.860 0.591 1.00 89.56 209 MET A N 1
ATOM 1621 C CA . MET A 1 209 ? 6.709 6.639 1.020 1.00 89.56 209 MET A CA 1
ATOM 1622 C C . MET A 1 209 ? 6.761 6.570 2.538 1.00 89.56 209 MET A C 1
ATOM 1624 O O . MET A 1 209 ? 7.059 7.585 3.183 1.00 89.56 209 MET A O 1
ATOM 1628 N N . THR A 1 210 ? 6.539 5.376 3.088 1.00 87.88 210 THR A N 1
ATOM 1629 C CA . THR A 1 210 ? 6.824 5.086 4.494 1.00 87.88 210 THR A CA 1
ATOM 1630 C C . THR A 1 210 ? 7.596 3.789 4.694 1.00 87.88 210 THR A C 1
ATOM 1632 O O . THR A 1 210 ? 7.437 2.830 3.939 1.00 87.88 210 THR A O 1
ATOM 1635 N N . LYS A 1 211 ? 8.407 3.767 5.757 1.00 90.31 211 LYS A N 1
ATOM 1636 C CA . LYS A 1 211 ? 8.958 2.542 6.344 1.00 90.31 211 LYS A CA 1
ATOM 1637 C C . LYS A 1 211 ? 8.395 2.361 7.736 1.00 90.31 211 LYS A C 1
ATOM 1639 O O . LYS A 1 211 ? 8.523 3.260 8.574 1.00 90.31 211 LYS A O 1
ATOM 1644 N N . THR A 1 212 ? 7.829 1.193 7.988 1.00 89.75 212 THR A N 1
ATOM 1645 C CA . THR A 1 212 ? 7.074 0.926 9.207 1.00 89.75 212 THR A CA 1
ATOM 1646 C C . THR A 1 212 ? 7.473 -0.420 9.780 1.00 89.75 212 THR A C 1
ATOM 1648 O O . THR A 1 212 ? 7.559 -1.403 9.057 1.00 89.75 212 THR A O 1
ATOM 1651 N N . THR A 1 213 ? 7.707 -0.479 11.085 1.00 89.50 213 THR A N 1
ATOM 1652 C CA . THR A 1 213 ? 7.891 -1.747 11.804 1.00 89.50 213 THR A CA 1
ATOM 1653 C C . THR A 1 213 ? 6.618 -2.111 12.551 1.00 89.50 213 THR A C 1
ATOM 1655 O O . THR A 1 213 ? 5.874 -1.222 12.968 1.00 89.50 213 THR A O 1
ATOM 1658 N N . TYR A 1 214 ? 6.367 -3.404 12.718 1.00 86.00 214 TYR A N 1
ATOM 1659 C CA . TYR A 1 214 ? 5.218 -3.929 13.443 1.00 86.00 214 TYR A CA 1
ATOM 1660 C C . TYR A 1 214 ? 5.688 -4.979 14.446 1.00 86.00 214 TYR A C 1
ATOM 1662 O O . TYR A 1 214 ? 6.381 -5.934 14.099 1.00 86.00 214 TYR A O 1
ATOM 1670 N N . ASP A 1 215 ? 5.340 -4.789 15.716 1.00 79.12 215 ASP A N 1
ATOM 1671 C CA . ASP A 1 215 ? 5.761 -5.680 16.803 1.00 79.12 215 ASP A CA 1
ATOM 1672 C C . ASP A 1 215 ? 4.719 -6.760 17.154 1.00 79.12 215 ASP A C 1
ATOM 1674 O O . ASP A 1 215 ? 4.868 -7.471 18.153 1.00 79.12 215 ASP A O 1
ATOM 1678 N N . GLY A 1 216 ? 3.671 -6.888 16.331 1.00 69.94 216 GLY A N 1
ATOM 1679 C CA . GLY A 1 216 ? 2.511 -7.740 16.589 1.00 69.94 216 GLY A CA 1
ATOM 1680 C C . GLY A 1 216 ? 1.397 -7.052 17.383 1.00 69.94 216 GLY A C 1
ATOM 1681 O O . GLY A 1 216 ? 0.421 -7.711 17.736 1.00 69.94 216 GLY A O 1
ATOM 1682 N N . LYS A 1 217 ? 1.551 -5.765 17.728 1.00 78.12 217 LYS A N 1
ATOM 1683 C CA . LYS A 1 217 ? 0.534 -4.965 18.428 1.00 78.12 217 LYS A CA 1
ATOM 1684 C C . LYS A 1 217 ? 0.416 -3.546 17.900 1.00 78.12 217 LYS A C 1
ATOM 1686 O O . LYS A 1 217 ? -0.696 -3.059 17.750 1.00 78.12 217 LYS A O 1
ATOM 1691 N N . GLU A 1 218 ? 1.536 -2.875 17.661 1.00 77.06 218 GLU A N 1
ATOM 1692 C CA . GLU A 1 218 ? 1.562 -1.479 17.231 1.00 77.06 218 GLU A CA 1
ATOM 1693 C C . GLU A 1 218 ? 2.506 -1.284 16.042 1.00 77.06 218 GLU A C 1
ATOM 1695 O O . GLU A 1 218 ? 3.590 -1.872 15.965 1.00 77.06 218 GLU A O 1
ATOM 1700 N N . TYR A 1 219 ? 2.103 -0.404 15.125 1.00 86.94 219 TYR A N 1
ATOM 1701 C CA . TYR A 1 219 ? 2.954 0.062 14.037 1.00 86.94 219 TYR A CA 1
ATOM 1702 C C . TYR A 1 219 ? 3.801 1.251 14.480 1.00 86.94 219 TYR A C 1
ATOM 1704 O O . TYR A 1 219 ? 3.298 2.236 15.026 1.00 86.94 219 TYR A O 1
ATOM 1712 N N . THR A 1 220 ? 5.090 1.211 14.163 1.00 92.06 220 THR A N 1
ATOM 1713 C CA . THR A 1 220 ? 5.991 2.355 14.301 1.00 92.06 220 THR A CA 1
ATOM 1714 C C . THR A 1 220 ? 6.461 2.805 12.927 1.00 92.06 220 THR A C 1
ATOM 1716 O O . THR A 1 220 ? 7.298 2.155 12.304 1.00 92.06 220 THR A O 1
ATOM 1719 N N . VAL A 1 221 ? 5.928 3.940 12.462 1.00 89.94 221 VAL A N 1
ATOM 1720 C CA . VAL A 1 221 ? 6.383 4.611 11.234 1.00 89.94 221 VAL A CA 1
ATOM 1721 C C . VAL A 1 221 ? 7.720 5.304 11.517 1.00 89.94 221 VAL A C 1
ATOM 1723 O O . VAL A 1 221 ? 7.761 6.357 12.171 1.00 89.94 221 VAL A O 1
ATOM 1726 N N . GLU A 1 222 ? 8.801 4.680 11.053 1.00 89.88 222 GLU A N 1
ATOM 1727 C CA . GLU A 1 222 ? 10.196 5.103 11.233 1.00 89.88 222 GLU A CA 1
ATOM 1728 C C . GLU A 1 222 ? 10.590 6.174 10.210 1.00 89.88 222 GLU A C 1
ATOM 1730 O O . GLU A 1 222 ? 11.238 7.169 10.547 1.00 89.88 222 GLU A O 1
ATOM 1735 N N . GLU A 1 223 ? 10.154 5.998 8.962 1.00 84.31 223 GLU A N 1
ATOM 1736 C CA . GLU A 1 223 ? 10.359 6.957 7.881 1.00 84.31 223 GLU A CA 1
ATOM 1737 C C . GLU A 1 223 ? 9.014 7.323 7.257 1.00 84.31 223 GLU A C 1
ATOM 1739 O O . GLU A 1 223 ? 8.208 6.453 6.950 1.00 84.31 223 GLU A O 1
ATOM 1744 N N . ASP A 1 224 ? 8.795 8.619 7.055 1.00 87.06 224 ASP A N 1
ATOM 1745 C CA . ASP A 1 224 ? 7.708 9.170 6.249 1.00 87.06 224 ASP A CA 1
ATOM 1746 C C . ASP A 1 224 ? 8.318 10.280 5.393 1.00 87.06 224 ASP A C 1
ATOM 1748 O O . ASP A 1 224 ? 8.794 11.296 5.913 1.00 87.06 224 ASP A O 1
ATOM 1752 N N . LYS A 1 225 ? 8.381 10.043 4.080 1.00 78.00 225 LYS A N 1
ATOM 1753 C CA . LYS A 1 225 ? 9.107 10.890 3.124 1.00 78.00 225 LYS A CA 1
ATOM 1754 C C . LYS A 1 225 ? 8.600 12.328 3.116 1.00 78.00 225 LYS A C 1
ATOM 1756 O O . LYS A 1 225 ? 9.398 13.259 2.988 1.00 78.00 225 LYS A O 1
ATOM 1761 N N . THR A 1 226 ? 7.292 12.515 3.230 1.00 73.00 226 THR A N 1
ATOM 1762 C CA . THR A 1 226 ? 6.640 13.829 3.131 1.00 73.00 226 THR A CA 1
ATOM 1763 C C . THR A 1 226 ? 6.113 14.306 4.483 1.00 73.00 226 THR A C 1
ATOM 1765 O O . THR A 1 226 ? 5.878 15.503 4.663 1.00 73.00 226 THR A O 1
ATOM 1768 N N . GLY A 1 227 ? 5.971 13.393 5.447 1.00 77.00 227 GLY A N 1
ATOM 1769 C CA . GLY A 1 227 ? 5.327 13.634 6.734 1.00 77.00 227 GLY A CA 1
ATOM 1770 C C . GLY A 1 227 ? 3.799 13.571 6.667 1.00 77.00 227 GLY A C 1
ATOM 1771 O O . GLY A 1 227 ? 3.152 13.966 7.637 1.00 77.00 227 GLY A O 1
ATOM 1772 N N . PHE A 1 228 ? 3.234 13.166 5.525 1.00 75.56 228 PHE A N 1
ATOM 1773 C CA . PHE A 1 228 ? 1.794 13.133 5.289 1.00 75.56 228 PHE A CA 1
ATOM 1774 C C . PHE A 1 228 ? 1.174 11.775 5.639 1.00 75.56 228 PHE A C 1
ATOM 1776 O O . PHE A 1 228 ? 0.092 11.733 6.213 1.00 75.56 228 PHE A O 1
ATOM 1783 N N . MET A 1 229 ? 1.869 10.675 5.349 1.00 83.12 229 MET A N 1
ATOM 1784 C CA . MET A 1 229 ? 1.287 9.329 5.395 1.00 83.12 229 MET A CA 1
ATOM 1785 C C . MET A 1 229 ? 1.288 8.694 6.783 1.00 83.12 229 MET A C 1
ATOM 1787 O O . MET A 1 229 ? 0.636 7.674 6.984 1.00 83.12 229 MET A O 1
ATOM 1791 N N . LYS A 1 230 ? 2.008 9.256 7.757 1.00 84.06 230 LYS A N 1
ATOM 1792 C CA . LYS A 1 230 ? 2.161 8.658 9.090 1.00 84.06 230 LYS A CA 1
ATOM 1793 C C . LYS A 1 230 ? 0.838 8.323 9.797 1.00 84.06 230 LYS A C 1
ATOM 1795 O O . LYS A 1 230 ? 0.824 7.389 10.593 1.00 84.06 230 LYS A O 1
ATOM 1800 N N . GLY A 1 231 ? -0.223 9.095 9.556 1.00 85.69 231 GLY A N 1
ATOM 1801 C CA . GLY A 1 231 ? -1.546 8.855 10.143 1.00 85.69 231 GLY A CA 1
ATOM 1802 C C . GLY A 1 231 ? -2.277 7.675 9.505 1.00 85.69 231 GLY A C 1
ATOM 1803 O O . GLY A 1 231 ? -2.773 6.817 10.223 1.00 85.69 231 GLY A O 1
ATOM 1804 N N . ASP A 1 232 ? -2.279 7.613 8.174 1.00 86.44 232 ASP A N 1
ATOM 1805 C CA . ASP A 1 232 ? -3.027 6.615 7.397 1.00 86.44 232 ASP A CA 1
ATOM 1806 C C . ASP A 1 232 ? -2.272 5.296 7.190 1.00 86.44 232 ASP A C 1
ATOM 1808 O O . ASP A 1 232 ? -2.884 4.260 6.949 1.00 86.44 232 ASP A O 1
ATOM 1812 N N . THR A 1 233 ? -0.939 5.307 7.297 1.00 87.94 233 THR A N 1
ATOM 1813 C CA . THR A 1 233 ? -0.102 4.123 7.035 1.00 87.94 233 THR A CA 1
ATOM 1814 C C . THR A 1 233 ? -0.536 2.894 7.837 1.00 87.94 233 THR A C 1
ATOM 1816 O O . THR A 1 233 ? -0.698 1.855 7.208 1.00 87.94 233 THR A O 1
ATOM 1819 N N . PRO A 1 234 ? -0.774 2.959 9.164 1.00 90.31 234 PRO A N 1
ATOM 1820 C CA . PRO A 1 234 ? -1.256 1.800 9.919 1.00 90.31 234 PRO A CA 1
ATOM 1821 C C . PRO A 1 234 ? -2.520 1.168 9.323 1.00 90.31 234 PRO A C 1
ATOM 1823 O O . PRO A 1 234 ? -2.524 -0.029 9.069 1.00 90.31 234 PRO A O 1
ATOM 1826 N N . ALA A 1 235 ? -3.531 1.974 8.985 1.00 88.19 235 ALA A N 1
ATOM 1827 C CA . ALA A 1 235 ? -4.785 1.481 8.414 1.00 88.19 235 ALA A CA 1
ATOM 1828 C C . ALA A 1 235 ? -4.595 0.855 7.019 1.00 88.19 235 ALA A C 1
ATOM 1830 O O . ALA A 1 235 ? -5.225 -0.150 6.690 1.00 88.19 235 ALA A O 1
ATOM 1831 N N . ILE A 1 236 ? -3.698 1.413 6.197 1.00 88.38 236 ILE A N 1
ATOM 1832 C CA . ILE A 1 236 ? -3.358 0.831 4.890 1.00 88.38 236 ILE A CA 1
ATOM 1833 C C . ILE A 1 236 ? -2.650 -0.522 5.065 1.00 88.38 236 ILE A C 1
ATOM 1835 O O . ILE A 1 236 ? -2.918 -1.457 4.309 1.00 88.38 236 ILE A O 1
ATOM 1839 N N . LEU A 1 237 ? -1.756 -0.640 6.051 1.00 89.69 237 LEU A N 1
ATOM 1840 C CA . LEU A 1 237 ? -1.043 -1.885 6.343 1.00 89.69 237 LEU A CA 1
ATOM 1841 C C . LEU A 1 237 ? -1.967 -2.950 6.942 1.00 89.69 237 LEU A C 1
ATOM 1843 O O . LEU A 1 237 ? -1.878 -4.102 6.529 1.00 89.69 237 LEU A O 1
ATOM 1847 N N . ASP A 1 238 ? -2.892 -2.575 7.826 1.00 86.81 238 ASP A N 1
ATOM 1848 C CA . ASP A 1 238 ? -3.919 -3.489 8.338 1.00 86.81 238 ASP A CA 1
ATOM 1849 C C . ASP A 1 238 ? -4.757 -4.045 7.191 1.00 86.81 238 ASP A C 1
ATOM 1851 O O . ASP A 1 238 ? -4.856 -5.260 7.032 1.00 86.81 238 ASP A O 1
ATOM 1855 N N . LYS A 1 239 ? -5.219 -3.180 6.282 1.00 85.12 239 LYS A N 1
ATOM 1856 C CA . LYS A 1 239 ? -5.928 -3.611 5.073 1.00 85.12 239 LYS A CA 1
ATOM 1857 C C . LYS A 1 239 ? -5.090 -4.548 4.192 1.00 85.12 239 LYS A C 1
ATOM 1859 O O . LYS A 1 239 ? -5.629 -5.504 3.638 1.00 85.12 239 LYS A O 1
ATOM 1864 N N . ALA A 1 240 ? -3.780 -4.308 4.071 1.00 81.62 240 ALA A N 1
ATOM 1865 C CA . ALA A 1 240 ? -2.859 -5.185 3.341 1.00 81.62 240 ALA A CA 1
ATOM 1866 C C . ALA A 1 240 ? -2.754 -6.585 3.973 1.00 81.62 240 ALA A C 1
ATOM 1868 O O . ALA A 1 240 ? -2.667 -7.585 3.258 1.00 81.62 240 ALA A O 1
ATOM 1869 N N . ILE A 1 241 ? -2.753 -6.666 5.306 1.00 78.25 241 ILE A N 1
ATOM 1870 C CA . ILE A 1 241 ? -2.725 -7.934 6.043 1.00 78.25 241 ILE A CA 1
ATOM 1871 C C . ILE A 1 241 ? -4.080 -8.640 5.938 1.00 78.25 241 ILE A C 1
ATOM 1873 O O . ILE A 1 241 ? -4.111 -9.825 5.619 1.00 78.25 241 ILE A O 1
ATOM 1877 N N . GLU A 1 242 ? -5.180 -7.921 6.159 1.00 77.50 242 GLU A N 1
ATOM 1878 C CA . GLU A 1 242 ? -6.550 -8.447 6.153 1.00 77.50 242 GLU A CA 1
ATOM 1879 C C . GLU A 1 242 ? -6.971 -9.013 4.798 1.00 77.50 242 GLU A C 1
ATOM 1881 O O . GLU A 1 242 ? -7.611 -10.063 4.743 1.00 77.50 242 GLU A O 1
ATOM 1886 N N . GLN A 1 243 ? -6.609 -8.343 3.698 1.00 73.19 243 GLN A N 1
ATOM 1887 C CA . GLN A 1 243 ? -6.937 -8.844 2.363 1.00 73.19 243 GLN A CA 1
ATOM 1888 C C . GLN A 1 243 ? -6.208 -10.158 2.042 1.00 73.19 243 GLN A C 1
ATOM 1890 O O . GLN A 1 243 ? -6.693 -10.923 1.213 1.00 73.19 243 GLN A O 1
ATOM 1895 N N . ASP A 1 244 ? -5.070 -10.426 2.696 1.00 75.25 244 ASP A N 1
ATOM 1896 C CA . ASP A 1 244 ? -4.266 -11.651 2.561 1.00 75.25 244 ASP A CA 1
ATOM 1897 C C . ASP A 1 244 ? -3.927 -12.023 1.100 1.00 75.25 244 ASP A C 1
ATOM 1899 O O . ASP A 1 244 ? -3.825 -13.189 0.717 1.00 75.25 244 ASP A O 1
ATOM 1903 N N . LEU A 1 245 ? -3.742 -11.006 0.253 1.00 78.56 245 LEU A N 1
ATOM 1904 C CA . LEU A 1 245 ? -3.382 -11.142 -1.160 1.00 78.56 245 LEU A CA 1
ATOM 1905 C C . LEU A 1 245 ? -1.897 -10.839 -1.355 1.00 78.56 245 LEU A C 1
ATOM 1907 O O . LEU A 1 245 ? -1.529 -9.808 -1.899 1.00 78.56 245 LEU A O 1
ATOM 1911 N N . TRP A 1 246 ? -1.026 -11.733 -0.897 1.00 80.44 246 TRP A N 1
ATOM 1912 C CA . TRP A 1 246 ? 0.418 -11.517 -0.983 1.00 80.44 246 TRP A CA 1
ATOM 1913 C C . TRP A 1 246 ? 1.041 -12.226 -2.183 1.00 80.44 246 TRP A C 1
ATOM 1915 O O . TRP A 1 246 ? 0.983 -13.454 -2.300 1.00 80.44 246 TRP A O 1
ATOM 1925 N N . VAL A 1 247 ? 1.697 -11.450 -3.040 1.00 78.44 247 VAL A N 1
ATOM 1926 C CA . VAL A 1 247 ? 2.620 -11.942 -4.062 1.00 78.44 247 VAL A CA 1
ATOM 1927 C C . VAL A 1 247 ? 3.984 -12.092 -3.402 1.00 78.44 247 VAL A C 1
ATOM 1929 O O . VAL A 1 247 ? 4.536 -11.139 -2.857 1.00 78.44 247 VAL A O 1
ATOM 1932 N N . TYR A 1 248 ? 4.535 -13.299 -3.403 1.00 78.31 248 TYR A N 1
ATOM 1933 C CA . TYR A 1 248 ? 5.851 -13.546 -2.822 1.00 78.31 248 TYR A CA 1
ATOM 1934 C C . TYR A 1 248 ? 6.923 -13.368 -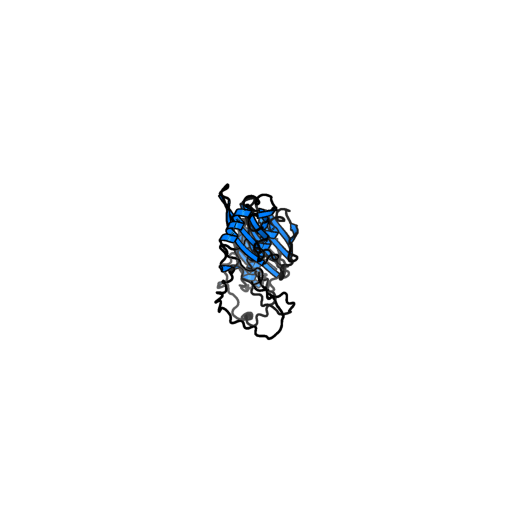3.887 1.00 78.31 248 TYR A C 1
ATOM 1936 O O . TYR A 1 248 ? 6.771 -13.857 -5.006 1.00 78.31 248 TYR A O 1
ATOM 1944 N N . PHE A 1 249 ? 8.033 -12.734 -3.515 1.00 68.56 249 PHE A N 1
ATOM 1945 C CA . PHE A 1 249 ? 9.232 -12.680 -4.347 1.00 68.56 249 PHE A CA 1
ATOM 1946 C C . PHE A 1 249 ? 9.964 -14.026 -4.260 1.00 68.56 249 PHE A C 1
ATOM 1948 O O . PHE A 1 249 ? 11.057 -14.117 -3.724 1.00 68.56 249 PHE A O 1
ATOM 1955 N N . ASP A 1 250 ? 9.294 -15.092 -4.696 1.00 59.88 250 ASP A N 1
ATOM 1956 C CA . ASP A 1 250 ? 9.813 -16.454 -4.827 1.00 59.88 250 ASP A CA 1
ATOM 1957 C C . ASP A 1 250 ? 10.734 -16.905 -3.666 1.00 59.88 250 ASP A C 1
ATOM 1959 O O . ASP A 1 250 ? 11.953 -17.048 -3.797 1.00 59.88 250 ASP A O 1
ATOM 1963 N N . ASN A 1 251 ? 10.149 -17.134 -2.483 1.00 40.06 251 ASN A N 1
ATOM 1964 C CA . ASN A 1 251 ? 10.867 -17.662 -1.316 1.00 40.06 251 ASN A CA 1
ATOM 1965 C C . ASN A 1 251 ? 11.154 -19.171 -1.461 1.00 40.06 251 ASN A C 1
ATOM 1967 O O . ASN A 1 251 ? 10.652 -19.995 -0.698 1.00 40.06 251 ASN A O 1
ATOM 1971 N N . GLY A 1 252 ? 11.993 -19.548 -2.430 1.00 40.41 252 GLY A N 1
ATOM 1972 C CA . GLY A 1 252 ? 12.738 -20.811 -2.435 1.00 40.41 252 GLY A CA 1
ATOM 1973 C C . GLY A 1 252 ? 11.921 -22.085 -2.187 1.00 40.41 252 GLY A C 1
ATOM 1974 O O . GLY A 1 252 ? 12.396 -22.990 -1.486 1.00 40.41 252 GLY A O 1
ATOM 1975 N N . ALA A 1 253 ? 10.710 -22.179 -2.739 1.00 33.62 253 ALA A N 1
ATOM 1976 C CA . ALA A 1 253 ? 10.054 -23.467 -2.871 1.00 33.62 253 ALA A CA 1
ATOM 1977 C C . ALA A 1 253 ? 10.846 -24.283 -3.901 1.00 33.62 253 ALA A C 1
ATOM 1979 O O . ALA A 1 253 ? 11.004 -23.875 -5.048 1.00 33.62 253 ALA A O 1
ATOM 1980 N N . ASP A 1 254 ? 11.371 -25.435 -3.473 1.00 38.22 254 ASP A N 1
ATOM 1981 C CA . ASP A 1 254 ? 11.677 -26.532 -4.388 1.00 38.22 254 ASP A CA 1
ATOM 1982 C C . ASP A 1 254 ? 10.390 -26.818 -5.174 1.00 38.22 254 ASP A C 1
ATOM 1984 O O . ASP A 1 254 ? 9.539 -27.586 -4.718 1.00 38.22 254 ASP A O 1
ATOM 1988 N N . ASP A 1 255 ? 10.257 -26.224 -6.355 1.00 37.00 255 ASP A N 1
ATOM 1989 C CA . ASP A 1 255 ? 9.363 -26.731 -7.379 1.00 37.00 255 ASP A CA 1
ATOM 1990 C C . ASP A 1 255 ? 10.059 -27.945 -8.001 1.00 37.00 255 ASP A C 1
ATOM 1992 O O . ASP A 1 255 ? 10.681 -27.923 -9.064 1.00 37.00 255 ASP A O 1
ATOM 1996 N N . ALA A 1 256 ? 10.001 -29.050 -7.260 1.00 38.84 256 ALA A N 1
ATOM 1997 C CA . ALA A 1 256 ? 10.061 -30.355 -7.875 1.00 38.84 256 ALA A CA 1
ATOM 1998 C C . ALA A 1 256 ? 8.821 -30.477 -8.778 1.00 38.84 256 ALA A C 1
ATOM 2000 O O . ALA A 1 256 ? 7.730 -30.782 -8.300 1.00 38.84 256 ALA A O 1
ATOM 2001 N N . ASP A 1 257 ? 9.063 -30.261 -10.073 1.00 41.78 257 ASP A N 1
ATOM 2002 C CA . ASP A 1 257 ? 8.140 -30.269 -11.216 1.00 41.78 257 ASP A CA 1
ATOM 2003 C C . ASP A 1 257 ? 7.340 -28.972 -11.486 1.00 41.78 257 ASP A C 1
ATOM 2005 O O . ASP A 1 257 ? 6.219 -29.030 -11.993 1.00 41.78 257 ASP A O 1
ATOM 2009 N N . ALA A 1 258 ? 7.968 -27.798 -11.370 1.00 37.78 258 ALA A N 1
ATOM 2010 C CA . ALA A 1 258 ? 7.989 -26.952 -12.561 1.00 37.78 258 ALA A CA 1
ATOM 2011 C C . ALA A 1 258 ? 9.143 -27.486 -13.388 1.00 37.78 258 ALA A C 1
ATOM 2013 O O . ALA A 1 258 ? 10.282 -27.536 -12.923 1.00 37.78 258 ALA A O 1
ATOM 2014 N N . ALA A 1 259 ? 8.836 -27.990 -14.580 1.00 32.81 259 ALA A N 1
ATOM 2015 C CA . ALA A 1 259 ? 9.877 -28.271 -15.538 1.00 32.81 259 ALA A CA 1
ATOM 2016 C C . ALA A 1 259 ? 10.808 -27.056 -15.530 1.00 32.81 259 ALA A C 1
ATOM 2018 O O . ALA A 1 259 ? 10.368 -25.932 -15.777 1.00 32.81 259 ALA A O 1
ATOM 2019 N N . ASP A 1 260 ? 12.085 -27.309 -15.253 1.00 32.78 260 ASP A N 1
ATOM 2020 C CA . ASP A 1 260 ? 13.129 -26.735 -16.070 1.00 32.78 260 ASP A CA 1
ATOM 2021 C C . ASP A 1 260 ? 12.508 -26.732 -17.485 1.00 32.78 260 ASP A C 1
ATOM 2023 O O . ASP A 1 260 ? 12.407 -27.759 -18.155 1.00 32.78 260 ASP A O 1
ATOM 2027 N N . ALA A 1 261 ? 12.001 -25.581 -17.918 1.00 37.69 261 ALA A N 1
ATOM 2028 C CA . ALA A 1 261 ? 12.495 -25.119 -19.178 1.00 37.69 261 ALA A CA 1
ATOM 2029 C C . ALA A 1 261 ? 13.988 -24.901 -18.871 1.00 37.69 261 ALA A C 1
ATOM 2031 O O . ALA A 1 261 ? 14.441 -23.778 -18.703 1.00 37.69 261 ALA A O 1
ATOM 2032 N N . GLU A 1 262 ? 14.803 -25.969 -18.716 1.00 32.72 262 GLU A N 1
ATOM 2033 C CA . GLU A 1 262 ? 15.462 -26.640 -19.838 1.00 32.72 262 GLU A CA 1
ATOM 2034 C C . GLU A 1 262 ? 15.246 -25.649 -20.931 1.00 32.72 262 GLU A C 1
ATOM 2036 O O . GLU A 1 262 ? 14.181 -25.671 -21.554 1.00 32.72 262 GLU A O 1
ATOM 2041 N N . ALA A 1 263 ? 16.165 -24.676 -20.993 1.00 38.59 263 ALA A N 1
ATOM 2042 C CA . ALA A 1 263 ? 16.419 -23.927 -22.194 1.00 38.59 263 ALA A CA 1
ATOM 2043 C C . ALA A 1 263 ? 16.121 -24.927 -23.288 1.00 38.59 263 ALA A C 1
ATOM 2045 O O . ALA A 1 263 ? 16.877 -25.894 -23.445 1.00 38.59 263 ALA A O 1
ATOM 2046 N N . THR A 1 264 ? 14.916 -24.834 -23.860 1.00 31.72 264 THR A N 1
ATOM 2047 C CA . THR A 1 264 ? 14.509 -25.843 -24.802 1.00 31.72 264 THR A CA 1
ATOM 2048 C C . THR A 1 264 ? 15.505 -25.536 -25.874 1.00 31.72 264 THR A C 1
ATOM 2050 O O . THR A 1 264 ? 15.485 -24.452 -26.457 1.00 31.72 264 THR A O 1
ATOM 2053 N N . ASP A 1 265 ? 16.461 -26.440 -26.040 1.00 45.44 265 ASP A N 1
ATOM 2054 C CA . ASP A 1 265 ? 17.342 -26.486 -27.181 1.00 45.44 265 ASP A CA 1
ATOM 2055 C C . ASP A 1 265 ? 16.419 -26.812 -28.363 1.00 45.44 265 ASP A C 1
ATOM 2057 O O . ASP A 1 265 ? 16.279 -27.941 -28.830 1.00 45.44 265 ASP A O 1
ATOM 2061 N N . GLY A 1 266 ? 15.609 -25.818 -28.708 1.00 41.28 266 GLY A N 1
ATOM 2062 C CA . GLY A 1 266 ? 14.215 -25.985 -29.079 1.00 41.28 266 GLY A CA 1
ATOM 2063 C C . GLY A 1 266 ? 13.744 -24.680 -29.682 1.00 41.28 266 GLY A C 1
ATOM 2064 O O . GLY A 1 266 ? 12.898 -23.987 -29.142 1.00 41.28 266 GLY A O 1
ATOM 2065 N N . ALA A 1 267 ? 14.356 -24.418 -30.836 1.00 50.16 267 ALA A N 1
ATOM 2066 C CA . ALA A 1 267 ? 14.179 -23.280 -31.723 1.00 50.16 267 ALA A CA 1
ATOM 2067 C C . ALA A 1 267 ? 14.580 -21.930 -31.109 1.00 50.16 267 ALA A C 1
ATOM 2069 O O . ALA A 1 267 ? 13.877 -21.361 -30.286 1.00 50.16 267 ALA A O 1
ATOM 2070 N N . ALA A 1 268 ? 15.702 -21.388 -31.594 1.00 66.12 268 ALA A N 1
ATOM 2071 C CA . ALA A 1 268 ? 16.010 -19.971 -31.440 1.00 66.12 268 ALA A CA 1
ATOM 2072 C C . ALA A 1 268 ? 14.797 -19.140 -31.884 1.00 66.12 268 ALA A C 1
ATOM 2074 O O . ALA A 1 268 ? 14.247 -19.413 -32.960 1.00 66.12 268 ALA A O 1
ATOM 2075 N N . ALA A 1 269 ? 14.398 -18.159 -31.069 1.00 76.19 269 ALA A N 1
ATOM 2076 C CA . ALA A 1 269 ? 13.317 -17.257 -31.427 1.00 76.19 269 ALA A CA 1
ATOM 2077 C C . ALA A 1 269 ? 13.640 -16.585 -32.766 1.00 76.19 269 ALA A C 1
ATOM 2079 O O . ALA A 1 269 ? 14.785 -16.240 -33.077 1.00 76.19 269 ALA A O 1
ATOM 2080 N N . THR A 1 270 ? 12.618 -16.444 -33.593 1.00 83.81 270 THR A N 1
ATOM 2081 C CA . THR A 1 270 ? 12.715 -15.820 -34.905 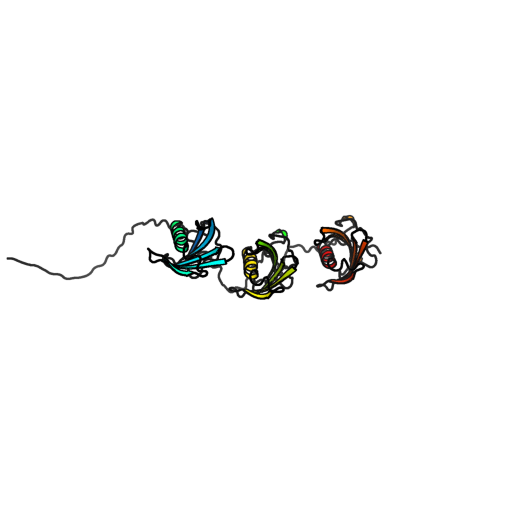1.00 83.81 270 THR A CA 1
ATOM 2082 C C . THR A 1 270 ? 12.002 -14.480 -34.890 1.00 83.81 270 THR A C 1
ATOM 2084 O O . THR A 1 270 ? 11.182 -14.197 -34.024 1.00 83.81 270 THR A O 1
ATOM 2087 N N . ALA A 1 271 ? 12.253 -13.648 -35.900 1.00 80.56 271 ALA A N 1
ATOM 2088 C CA . ALA A 1 271 ? 11.566 -12.364 -36.031 1.00 80.56 271 ALA A CA 1
ATOM 2089 C C . ALA A 1 271 ? 10.024 -12.479 -36.081 1.00 80.56 271 ALA A C 1
ATOM 2091 O O . ALA A 1 271 ? 9.343 -11.487 -35.858 1.00 80.56 271 ALA A O 1
ATOM 2092 N N . ALA A 1 272 ? 9.474 -13.664 -36.382 1.00 79.38 272 ALA A N 1
ATOM 2093 C CA . ALA A 1 272 ? 8.033 -13.912 -36.379 1.00 79.38 272 ALA A CA 1
ATOM 2094 C C . ALA A 1 272 ? 7.442 -14.100 -34.970 1.00 79.38 272 ALA A C 1
ATOM 2096 O O . ALA A 1 272 ? 6.224 -14.042 -34.827 1.00 79.38 272 ALA A O 1
ATOM 2097 N N . ASP A 1 273 ? 8.291 -14.337 -33.969 1.00 81.81 273 ASP A N 1
ATOM 2098 C CA . ASP A 1 273 ? 7.897 -14.557 -32.576 1.00 81.81 273 ASP A CA 1
ATOM 2099 C C . ASP A 1 273 ? 7.881 -13.245 -31.768 1.00 81.81 273 ASP A C 1
ATOM 2101 O O . ASP A 1 273 ? 7.415 -13.225 -30.634 1.00 81.81 273 ASP A O 1
ATOM 2105 N N . LEU A 1 274 ? 8.371 -12.142 -32.351 1.00 81.12 274 LEU A N 1
ATOM 2106 C CA . LEU A 1 274 ? 8.385 -10.820 -31.725 1.00 81.12 274 LEU A CA 1
ATOM 2107 C C . LEU A 1 274 ? 6.964 -10.238 -31.612 1.00 81.12 274 LEU A C 1
ATOM 2109 O O . LEU A 1 274 ? 6.158 -10.416 -32.530 1.00 81.12 274 LEU A O 1
ATOM 2113 N N . PRO A 1 275 ? 6.663 -9.483 -30.538 1.00 79.25 275 PRO A N 1
ATOM 2114 C CA . PRO A 1 275 ? 5.328 -8.921 -30.311 1.00 79.25 275 PRO A CA 1
ATOM 2115 C C . PRO A 1 275 ? 4.941 -7.866 -31.358 1.00 79.25 275 PRO A C 1
ATOM 2117 O O . PRO A 1 275 ? 3.768 -7.722 -31.694 1.00 79.25 275 PRO A O 1
ATOM 2120 N N . ALA A 1 276 ? 5.932 -7.177 -31.927 1.00 86.25 276 ALA A N 1
ATOM 2121 C CA . ALA A 1 276 ? 5.750 -6.203 -32.991 1.00 86.25 276 ALA A CA 1
ATOM 2122 C C . ALA A 1 276 ? 6.921 -6.226 -33.986 1.00 86.25 276 ALA A C 1
ATOM 2124 O O . ALA A 1 276 ? 7.998 -6.767 -33.719 1.00 86.25 276 ALA A O 1
ATOM 2125 N N . GLU A 1 277 ? 6.716 -5.607 -35.152 1.00 78.88 277 GLU A N 1
ATOM 2126 C CA . GLU A 1 277 ? 7.797 -5.374 -36.109 1.00 78.88 277 GLU A CA 1
ATOM 2127 C C . GLU A 1 277 ? 8.768 -4.318 -35.558 1.00 78.88 277 GLU A C 1
ATOM 2129 O O . GLU A 1 277 ? 8.361 -3.235 -35.133 1.00 78.88 277 GLU A O 1
ATOM 2134 N N . ALA A 1 278 ? 10.066 -4.623 -35.600 1.00 85.69 278 ALA A N 1
ATOM 2135 C CA . ALA A 1 278 ? 11.113 -3.697 -35.187 1.00 85.69 278 ALA A CA 1
ATOM 2136 C C . ALA A 1 278 ? 11.061 -2.411 -36.030 1.00 85.69 278 ALA A C 1
ATOM 2138 O O . ALA A 1 278 ? 11.130 -2.459 -37.260 1.00 85.69 278 ALA A O 1
ATOM 2139 N N . GLN A 1 279 ? 10.968 -1.252 -35.371 1.00 83.25 279 GLN A N 1
ATOM 2140 C CA . GLN A 1 279 ? 10.977 0.047 -36.058 1.00 83.25 279 GLN A CA 1
ATOM 2141 C C . GLN A 1 279 ? 12.378 0.440 -36.542 1.00 83.25 279 GLN A C 1
ATOM 2143 O O . GLN A 1 279 ? 12.517 1.151 -37.539 1.00 83.25 279 GLN A O 1
ATOM 2148 N N . PHE A 1 280 ? 13.405 -0.047 -35.845 1.00 88.88 280 PHE A N 1
ATOM 2149 C CA . PHE A 1 280 ? 14.816 0.161 -36.156 1.00 88.88 280 PHE A CA 1
ATOM 2150 C C . PHE A 1 280 ? 15.501 -1.177 -36.422 1.00 88.88 280 PHE A C 1
ATOM 2152 O O . PHE A 1 280 ? 15.128 -2.198 -35.839 1.00 88.88 280 PHE A O 1
ATOM 2159 N N . GLU A 1 281 ? 16.511 -1.169 -37.299 1.00 88.50 281 GLU A N 1
ATOM 2160 C CA . GLU A 1 281 ? 17.369 -2.340 -37.488 1.00 88.50 281 GLU A CA 1
ATOM 2161 C C . GLU A 1 281 ? 18.125 -2.644 -36.179 1.00 88.50 281 GLU A C 1
ATOM 2163 O O . GLU A 1 281 ? 18.678 -1.720 -35.579 1.00 88.50 281 GLU A O 1
ATOM 2168 N N . PRO A 1 282 ? 18.197 -3.915 -35.745 1.00 90.94 282 PRO A N 1
ATOM 2169 C CA . PRO A 1 282 ? 18.961 -4.300 -34.562 1.00 90.94 282 PRO A CA 1
ATOM 2170 C C . PRO A 1 282 ? 20.428 -3.883 -34.651 1.00 90.94 282 PRO A C 1
ATOM 2172 O O . PRO A 1 282 ? 21.056 -3.971 -35.714 1.00 90.94 282 PRO A O 1
ATOM 2175 N N . ASN A 1 283 ? 21.001 -3.467 -33.525 1.00 91.62 283 ASN A N 1
ATOM 2176 C CA . ASN A 1 283 ? 22.373 -2.986 -33.502 1.00 91.62 283 ASN A CA 1
ATOM 2177 C C . ASN A 1 283 ? 23.362 -4.156 -33.621 1.00 91.62 283 ASN A C 1
ATOM 2179 O O . ASN A 1 283 ? 23.498 -4.977 -32.719 1.00 91.62 283 ASN A O 1
ATOM 2183 N N . LYS A 1 284 ? 24.102 -4.200 -34.733 1.00 91.44 284 LYS A N 1
ATOM 2184 C CA . LYS A 1 284 ? 25.037 -5.287 -35.080 1.00 91.44 284 LYS A CA 1
ATOM 2185 C C . LYS A 1 284 ? 26.256 -5.418 -34.171 1.00 91.44 284 LYS A C 1
ATOM 2187 O O . LYS A 1 284 ? 26.970 -6.417 -34.270 1.00 91.44 284 LYS A O 1
ATOM 2192 N N . ASP A 1 285 ? 26.511 -4.430 -33.318 1.00 93.00 285 ASP A N 1
ATOM 2193 C CA . ASP A 1 285 ? 27.560 -4.528 -32.304 1.00 93.00 285 ASP A CA 1
ATOM 2194 C C . ASP A 1 285 ? 27.163 -5.483 -31.158 1.00 93.00 285 ASP A C 1
ATOM 2196 O O . ASP A 1 285 ? 28.037 -5.986 -30.450 1.00 93.00 285 ASP A O 1
ATOM 2200 N N . TYR A 1 286 ? 25.870 -5.795 -31.036 1.00 94.12 286 TYR A N 1
ATOM 2201 C CA . TYR A 1 286 ? 25.287 -6.697 -30.046 1.00 94.12 286 TYR A CA 1
ATOM 2202 C C . TYR A 1 286 ? 25.034 -8.100 -30.627 1.00 94.12 286 TYR A C 1
ATOM 2204 O O . TYR A 1 286 ? 25.333 -8.382 -31.793 1.00 94.12 286 TYR A O 1
ATOM 2212 N N . ASP A 1 287 ? 24.562 -9.027 -29.795 1.00 91.25 287 ASP A N 1
ATOM 2213 C CA . ASP A 1 287 ? 24.413 -10.438 -30.163 1.00 91.25 287 ASP A CA 1
ATOM 2214 C C . ASP A 1 287 ? 22.959 -10.829 -30.446 1.00 91.25 287 ASP A C 1
ATOM 2216 O O . ASP A 1 287 ? 22.708 -11.648 -31.333 1.00 91.25 287 ASP A O 1
ATOM 2220 N N . GLU A 1 288 ? 22.009 -10.245 -29.718 1.00 93.31 288 GLU A N 1
ATOM 2221 C CA . GLU A 1 288 ? 20.590 -10.598 -29.755 1.00 93.31 288 GLU A CA 1
ATOM 2222 C C . GLU A 1 288 ? 19.722 -9.344 -29.704 1.00 93.31 288 GLU A C 1
ATOM 2224 O O . GLU A 1 288 ? 20.168 -8.287 -29.257 1.00 93.31 288 GLU A O 1
ATOM 2229 N N . TYR A 1 289 ? 18.485 -9.441 -30.184 1.00 95.19 289 TYR A N 1
ATOM 2230 C CA . TYR A 1 289 ? 17.533 -8.346 -30.110 1.00 95.19 289 TYR A CA 1
ATOM 2231 C C . TYR A 1 289 ? 16.114 -8.811 -29.850 1.00 95.19 289 TYR A C 1
ATOM 2233 O O . TYR A 1 289 ? 15.736 -9.950 -30.123 1.00 95.19 289 TYR A O 1
ATOM 2241 N N . THR A 1 290 ? 15.318 -7.866 -29.381 1.00 95.06 290 THR A N 1
ATOM 2242 C CA . THR A 1 290 ? 13.891 -8.012 -29.206 1.00 95.06 290 THR A CA 1
ATOM 2243 C C . THR A 1 290 ? 13.164 -6.707 -29.521 1.00 95.06 290 THR A C 1
ATOM 2245 O O . THR A 1 290 ? 13.783 -5.687 -29.843 1.00 95.06 290 THR A O 1
ATOM 2248 N N . VAL A 1 291 ? 11.837 -6.754 -29.480 1.00 92.12 291 VAL A N 1
ATOM 2249 C CA . VAL A 1 291 ? 10.961 -5.601 -29.675 1.00 92.12 291 VAL A CA 1
ATOM 2250 C C . VAL A 1 291 ? 10.037 -5.515 -28.476 1.00 92.12 291 VAL A C 1
ATOM 2252 O O . VAL A 1 291 ? 9.478 -6.528 -28.070 1.00 92.12 291 VAL A O 1
ATOM 2255 N N . VAL A 1 292 ? 9.894 -4.320 -27.917 1.00 91.44 292 VAL A N 1
ATOM 2256 C CA . VAL A 1 292 ? 9.038 -4.049 -26.763 1.00 91.44 292 VAL A CA 1
ATOM 2257 C C . VAL A 1 292 ? 8.009 -3.004 -27.159 1.00 91.44 292 VAL A C 1
ATOM 2259 O O . VAL A 1 292 ? 8.370 -1.919 -27.609 1.00 91.44 292 VAL A O 1
ATOM 2262 N N . GLU A 1 293 ? 6.731 -3.315 -26.981 1.00 87.50 293 GLU A N 1
ATOM 2263 C CA . GLU A 1 293 ? 5.665 -2.311 -26.983 1.00 87.50 293 GLU A CA 1
ATOM 2264 C C . GLU A 1 293 ? 5.519 -1.769 -25.557 1.00 87.50 293 GLU A C 1
ATOM 2266 O O . GLU A 1 293 ? 5.316 -2.537 -24.613 1.00 87.50 293 GLU A O 1
ATOM 2271 N N . TYR A 1 294 ? 5.657 -0.461 -25.378 1.00 87.81 294 TYR A N 1
ATOM 2272 C CA . TYR A 1 294 ? 5.623 0.203 -24.075 1.00 87.81 294 TYR A CA 1
ATOM 2273 C C . TYR A 1 294 ? 4.744 1.453 -24.147 1.00 87.81 294 TYR A C 1
ATOM 2275 O O . TYR A 1 294 ? 4.628 2.065 -25.207 1.00 87.81 294 TYR A O 1
ATOM 2283 N N . THR A 1 295 ? 4.139 1.842 -23.031 1.00 82.31 295 THR A N 1
ATOM 2284 C CA . THR A 1 295 ? 3.320 3.052 -22.924 1.00 82.31 295 THR A CA 1
ATOM 2285 C C . THR A 1 295 ? 3.947 3.941 -21.864 1.00 82.31 295 THR A C 1
ATOM 2287 O O . THR A 1 295 ? 4.083 3.526 -20.721 1.00 82.31 295 THR A O 1
ATOM 2290 N N . ILE A 1 296 ? 4.323 5.168 -22.229 1.00 78.19 296 ILE A N 1
ATOM 2291 C CA . ILE A 1 296 ? 4.752 6.170 -21.247 1.00 78.19 296 ILE A CA 1
ATOM 2292 C C . ILE A 1 296 ? 3.504 6.673 -20.532 1.00 78.19 296 ILE A C 1
ATOM 2294 O O . ILE A 1 296 ? 2.714 7.412 -21.128 1.00 78.19 296 ILE A O 1
ATOM 2298 N N . GLU A 1 297 ? 3.326 6.283 -19.275 1.00 70.44 297 GLU A N 1
ATOM 2299 C CA . GLU A 1 297 ? 2.106 6.535 -18.503 1.00 70.44 297 GLU A CA 1
ATOM 2300 C C . GLU A 1 297 ? 1.832 8.028 -18.292 1.00 70.44 297 GLU A C 1
ATOM 2302 O O . GLU A 1 297 ? 0.703 8.482 -18.495 1.00 70.44 297 GLU A O 1
ATOM 2307 N N . ASP A 1 298 ? 2.874 8.816 -18.010 1.00 67.62 298 ASP A N 1
ATOM 2308 C CA . ASP A 1 298 ? 2.787 10.262 -17.752 1.00 67.62 298 ASP A CA 1
ATOM 2309 C C . ASP A 1 298 ? 2.089 11.046 -18.866 1.00 67.62 298 ASP A C 1
ATOM 2311 O O . ASP A 1 298 ? 1.430 12.065 -18.637 1.00 67.62 298 ASP A O 1
ATOM 2315 N N . ILE A 1 299 ? 2.262 10.592 -20.106 1.00 69.50 299 ILE A N 1
ATOM 2316 C CA . ILE A 1 299 ? 1.738 11.266 -21.296 1.00 69.50 299 ILE A CA 1
ATOM 2317 C C . ILE A 1 299 ? 0.889 10.351 -22.173 1.00 69.50 299 ILE A C 1
ATOM 2319 O O . ILE A 1 299 ? 0.492 10.768 -23.264 1.00 69.50 299 ILE A O 1
ATOM 2323 N N . GLN A 1 300 ? 0.585 9.147 -21.677 1.00 71.38 300 GLN A N 1
ATOM 2324 C CA . GLN A 1 300 ? -0.244 8.129 -22.321 1.00 71.38 300 GLN A CA 1
ATOM 2325 C C . GLN A 1 300 ? 0.164 7.913 -23.785 1.00 71.38 300 GLN A C 1
ATOM 2327 O O . GLN A 1 300 ? -0.656 8.011 -24.702 1.00 71.38 300 GLN A O 1
ATOM 2332 N N . ALA A 1 301 ? 1.468 7.726 -24.010 1.00 70.12 301 ALA A N 1
ATOM 2333 C CA . ALA A 1 301 ? 2.047 7.648 -25.346 1.00 70.12 301 ALA A CA 1
ATOM 2334 C C . ALA A 1 301 ? 2.715 6.294 -25.584 1.00 70.12 301 ALA A C 1
ATOM 2336 O O . ALA A 1 301 ? 3.674 5.940 -24.901 1.00 70.12 301 ALA A O 1
ATOM 2337 N N . ASP A 1 302 ? 2.233 5.577 -26.595 1.00 84.62 302 ASP A N 1
ATOM 2338 C CA . ASP A 1 302 ? 2.759 4.267 -26.965 1.00 84.62 302 ASP A CA 1
ATOM 2339 C C . ASP A 1 302 ? 4.033 4.396 -27.806 1.00 84.62 302 ASP A C 1
ATOM 2341 O O . ASP A 1 302 ? 4.117 5.215 -28.731 1.00 84.62 302 ASP A O 1
ATOM 2345 N N . LEU A 1 303 ? 5.016 3.548 -27.517 1.00 86.38 303 LEU A N 1
ATOM 2346 C CA . LEU A 1 303 ? 6.228 3.386 -28.304 1.00 86.38 303 LEU A CA 1
ATOM 2347 C C . LEU A 1 303 ? 6.531 1.915 -28.553 1.00 86.38 303 LEU A C 1
ATOM 2349 O O . LEU A 1 303 ? 6.210 1.031 -27.765 1.00 86.38 303 LEU A O 1
ATOM 2353 N N . VAL A 1 304 ? 7.189 1.679 -29.684 1.00 86.94 304 VAL A N 1
ATOM 2354 C CA . VAL A 1 304 ? 7.727 0.373 -30.052 1.00 86.94 304 VAL A CA 1
ATOM 2355 C C . VAL A 1 304 ? 9.242 0.508 -30.082 1.00 86.94 304 VAL A C 1
ATOM 2357 O O . VAL A 1 304 ? 9.794 1.233 -30.913 1.00 86.94 304 VAL A O 1
ATOM 2360 N N . CYS A 1 305 ? 9.904 -0.159 -29.146 1.00 92.75 305 CYS A N 1
ATOM 2361 C CA . CYS A 1 305 ? 11.340 -0.091 -28.929 1.00 92.75 305 CYS A CA 1
ATOM 2362 C C . CYS A 1 305 ? 12.025 -1.337 -29.482 1.00 92.75 305 CYS A C 1
ATOM 2364 O O . CYS A 1 305 ? 11.702 -2.451 -29.082 1.00 92.75 305 CYS A O 1
ATOM 2366 N N . THR A 1 306 ? 13.011 -1.158 -30.359 1.00 93.88 306 THR A N 1
ATOM 2367 C CA . THR A 1 306 ? 13.969 -2.216 -30.688 1.00 93.88 306 THR A CA 1
ATOM 2368 C C . THR A 1 306 ? 15.051 -2.219 -29.609 1.00 93.88 306 THR A C 1
ATOM 2370 O O . THR A 1 306 ? 15.753 -1.222 -29.439 1.00 93.88 306 THR A O 1
ATOM 2373 N N . VAL A 1 307 ? 15.212 -3.334 -28.899 1.00 96.88 307 VAL A N 1
ATOM 2374 C CA . VAL A 1 307 ? 16.227 -3.506 -27.849 1.00 96.88 307 VAL A CA 1
ATOM 2375 C C . VAL A 1 307 ? 17.241 -4.538 -28.318 1.00 96.88 307 VAL A C 1
ATOM 2377 O O . VAL A 1 307 ? 16.869 -5.651 -28.661 1.00 96.88 307 VAL A O 1
ATOM 2380 N N . SER A 1 308 ? 18.521 -4.180 -28.360 1.00 95.56 308 SER A N 1
ATOM 2381 C CA . SER A 1 308 ? 19.630 -5.092 -28.673 1.00 95.56 308 SER A CA 1
ATOM 2382 C C . SER A 1 308 ? 20.485 -5.322 -27.430 1.00 95.56 308 SER A C 1
ATOM 2384 O O . SER A 1 308 ? 20.691 -4.390 -26.656 1.00 95.56 308 SER A O 1
ATOM 2386 N N . THR A 1 309 ? 20.997 -6.535 -27.238 1.00 97.00 309 THR A N 1
ATOM 2387 C CA . THR A 1 309 ? 21.788 -6.910 -26.060 1.00 97.00 309 THR A CA 1
ATOM 2388 C C . THR A 1 309 ? 22.911 -7.900 -26.377 1.00 97.00 309 THR A C 1
ATOM 2390 O O . THR A 1 309 ? 22.930 -8.555 -27.425 1.00 97.00 309 THR A O 1
ATOM 2393 N N . ASN A 1 310 ? 23.909 -7.960 -25.498 1.00 91.00 310 ASN A N 1
ATOM 2394 C CA . ASN A 1 310 ? 24.968 -8.962 -25.555 1.00 91.00 310 ASN A CA 1
ATOM 2395 C C . ASN A 1 310 ? 24.442 -10.298 -25.012 1.00 91.00 310 ASN A C 1
ATOM 2397 O O . ASN A 1 310 ? 23.428 -10.333 -24.334 1.00 91.00 310 ASN A O 1
ATOM 2401 N N . LYS A 1 311 ? 25.136 -11.411 -25.258 1.00 85.12 311 LYS A N 1
ATOM 2402 C CA . LYS A 1 311 ? 24.658 -12.742 -24.807 1.00 85.12 311 LYS A CA 1
ATOM 2403 C C . LYS A 1 311 ? 24.415 -12.886 -23.307 1.00 85.12 311 LYS A C 1
ATOM 2405 O O . LYS A 1 311 ? 23.690 -13.785 -22.900 1.00 85.12 311 LYS A O 1
ATOM 2410 N N . ASP A 1 312 ? 25.090 -12.066 -22.513 1.00 86.62 312 ASP A N 1
ATOM 2411 C CA . ASP A 1 312 ? 25.041 -12.140 -21.057 1.00 86.62 312 ASP A CA 1
ATOM 2412 C C . ASP A 1 312 ? 23.969 -11.204 -20.463 1.00 86.62 312 ASP A C 1
ATOM 2414 O O . ASP A 1 312 ? 23.829 -11.154 -19.245 1.00 86.62 312 ASP A O 1
ATOM 2418 N N . HIS A 1 313 ? 23.234 -10.457 -21.303 1.00 85.50 313 HIS A N 1
ATOM 2419 C CA . HIS A 1 313 ? 22.199 -9.487 -20.907 1.00 85.50 313 HIS A CA 1
ATOM 2420 C C . HIS A 1 313 ? 22.707 -8.441 -19.896 1.00 85.50 313 HIS A C 1
ATOM 2422 O O . HIS A 1 313 ? 22.008 -8.035 -18.973 1.00 85.50 313 HIS A O 1
ATOM 2428 N N . THR A 1 314 ? 23.954 -7.991 -20.068 1.00 89.44 314 THR A N 1
ATOM 2429 C CA . THR A 1 314 ? 24.600 -6.980 -19.205 1.00 89.44 314 THR A CA 1
ATOM 2430 C C . THR A 1 314 ? 24.763 -5.624 -19.883 1.00 89.44 314 THR A C 1
ATOM 2432 O O . THR A 1 314 ? 25.096 -4.637 -19.230 1.00 89.44 314 THR A O 1
ATOM 2435 N N . GLU A 1 315 ? 24.593 -5.557 -21.202 1.00 93.25 315 GLU A N 1
ATOM 2436 C CA . GLU A 1 315 ? 24.666 -4.321 -21.979 1.00 93.25 315 GLU A CA 1
ATOM 2437 C C . GLU A 1 315 ? 23.486 -4.261 -22.946 1.00 93.25 315 GLU A C 1
ATOM 2439 O O . GLU A 1 315 ? 23.219 -5.223 -23.666 1.00 93.25 315 GLU A O 1
ATOM 2444 N N . PHE A 1 316 ? 22.811 -3.117 -22.994 1.00 97.06 316 PHE A N 1
ATOM 2445 C CA . PHE A 1 316 ? 21.606 -2.902 -23.781 1.00 97.06 316 PHE A CA 1
ATOM 2446 C C . PHE A 1 316 ? 21.708 -1.642 -24.632 1.00 97.06 316 PHE A C 1
ATOM 2448 O O . PHE A 1 316 ? 22.240 -0.609 -24.214 1.00 97.06 316 PHE A O 1
ATOM 2455 N N . TYR A 1 317 ? 21.140 -1.739 -25.827 1.00 96.06 317 TYR A N 1
ATOM 2456 C CA . TYR A 1 317 ? 20.967 -0.657 -26.779 1.00 96.06 317 TYR A CA 1
ATOM 2457 C C . TYR A 1 317 ? 19.500 -0.575 -27.172 1.00 96.06 317 TYR A C 1
ATOM 2459 O O . TYR A 1 317 ? 18.981 -1.495 -27.802 1.00 96.06 317 TYR A O 1
ATOM 2467 N N . LEU A 1 318 ? 18.835 0.511 -26.802 1.00 96.56 318 LEU A N 1
ATOM 2468 C CA . LEU A 1 318 ? 17.421 0.728 -27.083 1.00 96.56 318 LEU A CA 1
ATOM 2469 C C . LEU A 1 318 ? 17.285 1.827 -28.129 1.00 96.56 318 LEU A C 1
ATOM 2471 O O . LEU A 1 318 ? 17.867 2.898 -27.972 1.00 96.56 318 LEU A O 1
ATOM 2475 N N . GLU A 1 319 ? 16.478 1.586 -29.160 1.00 92.81 319 GLU A N 1
ATOM 2476 C CA . GLU A 1 319 ? 16.041 2.611 -30.112 1.00 92.81 319 GLU A CA 1
ATOM 2477 C C . GLU A 1 319 ? 14.531 2.575 -30.322 1.00 92.81 319 GLU A C 1
ATOM 2479 O O . GLU A 1 319 ? 13.927 1.512 -30.466 1.00 92.81 319 GLU A O 1
ATOM 2484 N N . CYS A 1 320 ? 13.914 3.752 -30.382 1.00 89.50 320 CYS A N 1
ATOM 2485 C CA . CYS A 1 320 ? 12.508 3.903 -30.742 1.00 89.50 320 CYS A CA 1
ATOM 2486 C C . CYS A 1 320 ? 12.256 5.250 -31.417 1.00 89.50 320 CYS A C 1
ATOM 2488 O O . CYS A 1 320 ? 13.059 6.179 -31.312 1.00 89.50 320 CYS A O 1
ATOM 2490 N N . ASN A 1 321 ? 11.131 5.373 -32.122 1.00 84.56 321 ASN A N 1
ATOM 2491 C CA . ASN A 1 321 ? 10.683 6.661 -32.626 1.00 84.56 321 ASN A CA 1
ATOM 2492 C C . ASN A 1 321 ? 9.639 7.221 -31.668 1.00 84.56 321 ASN A C 1
ATOM 2494 O O . ASN A 1 321 ? 8.648 6.558 -31.363 1.00 84.56 321 ASN A O 1
ATOM 2498 N N . PHE A 1 322 ? 9.846 8.457 -31.226 1.00 82.19 322 PHE A N 1
ATOM 2499 C CA . PHE A 1 322 ? 8.913 9.138 -30.349 1.00 82.19 322 PHE A CA 1
ATOM 2500 C C . PHE A 1 322 ? 8.593 10.529 -30.884 1.00 82.19 322 PHE A C 1
ATOM 2502 O O . PHE A 1 322 ? 9.483 11.360 -31.060 1.00 82.19 322 PHE A O 1
ATOM 2509 N N . TYR A 1 323 ? 7.318 10.772 -31.206 1.00 75.12 323 TYR A N 1
ATOM 2510 C CA . TYR A 1 323 ? 6.837 12.006 -31.848 1.00 75.12 323 TYR A CA 1
ATOM 2511 C C . TYR A 1 323 ? 7.628 12.446 -33.098 1.00 75.12 323 TYR A C 1
ATOM 2513 O O . TYR A 1 323 ? 7.709 13.634 -33.412 1.00 75.12 323 TYR A O 1
ATOM 2521 N N . GLY A 1 324 ? 8.167 11.490 -33.860 1.00 72.38 324 GLY A N 1
ATOM 2522 C CA . GLY A 1 324 ? 8.943 11.758 -35.070 1.00 72.38 324 GLY A CA 1
ATOM 2523 C C . GLY A 1 324 ? 10.441 11.958 -34.837 1.00 72.38 324 GLY A C 1
ATOM 2524 O O . GLY A 1 324 ? 11.169 12.040 -35.825 1.00 72.38 324 GLY A O 1
ATOM 2525 N N . ASP A 1 325 ? 10.902 11.969 -33.584 1.00 75.12 325 ASP A N 1
ATOM 2526 C CA . ASP A 1 325 ? 12.318 12.013 -33.229 1.00 75.12 325 ASP A CA 1
ATOM 2527 C C . ASP A 1 325 ? 12.817 10.626 -32.803 1.00 75.12 325 ASP A C 1
ATOM 2529 O O . ASP A 1 325 ? 12.219 9.958 -31.956 1.00 75.12 325 ASP A O 1
ATOM 2533 N N . ASP A 1 326 ? 13.954 10.213 -33.361 1.00 88.94 326 ASP A N 1
ATOM 2534 C CA . ASP A 1 326 ? 14.600 8.948 -33.010 1.00 88.94 326 ASP A CA 1
ATOM 2535 C C . ASP A 1 326 ? 15.260 9.062 -31.632 1.00 88.94 326 ASP A C 1
ATOM 2537 O O . ASP A 1 326 ? 16.255 9.789 -31.465 1.00 88.94 326 ASP A O 1
ATOM 2541 N N . GLN A 1 327 ? 14.731 8.312 -30.675 1.00 88.19 327 GLN A N 1
ATOM 2542 C CA . GLN A 1 327 ? 15.267 8.153 -29.334 1.00 88.19 327 GLN A CA 1
ATOM 2543 C C . GLN A 1 327 ? 16.272 7.005 -29.300 1.00 88.19 327 GLN A C 1
ATOM 2545 O O . GLN A 1 327 ? 16.146 6.035 -30.047 1.00 88.19 327 GLN A O 1
ATOM 2550 N N . MET A 1 328 ? 17.279 7.124 -28.437 1.00 92.88 328 MET A N 1
ATOM 2551 C CA . MET A 1 328 ? 18.268 6.069 -28.248 1.00 92.88 328 MET A CA 1
ATOM 2552 C C . MET A 1 328 ? 18.853 6.124 -26.846 1.00 92.88 328 MET A C 1
ATOM 2554 O O . MET A 1 328 ? 19.200 7.221 -26.387 1.00 92.88 328 MET A O 1
ATOM 2558 N N . THR A 1 329 ? 19.028 4.956 -26.225 1.00 94.94 329 THR A N 1
ATOM 2559 C CA . THR A 1 329 ? 19.809 4.814 -24.995 1.00 94.94 329 THR A CA 1
ATOM 2560 C C . THR A 1 329 ? 20.825 3.675 -25.050 1.00 94.94 329 THR A C 1
ATOM 2562 O O . THR A 1 329 ? 20.630 2.661 -25.724 1.00 94.94 329 THR A O 1
ATOM 2565 N N . LYS A 1 330 ? 21.930 3.861 -24.317 1.00 96.31 330 LYS A N 1
ATOM 2566 C CA . LYS A 1 330 ? 22.881 2.800 -23.965 1.00 96.31 330 LYS A CA 1
ATOM 2567 C C . LYS A 1 330 ? 22.856 2.588 -22.472 1.00 96.31 330 LYS A C 1
ATOM 2569 O O . LYS A 1 330 ? 23.041 3.548 -21.720 1.00 96.31 330 LYS A O 1
ATOM 2574 N N . THR A 1 331 ? 22.695 1.340 -22.068 1.00 95.50 331 THR A N 1
ATOM 2575 C CA . THR A 1 331 ? 22.463 0.995 -20.672 1.00 95.50 331 THR A CA 1
ATOM 2576 C C . THR A 1 331 ? 23.269 -0.231 -20.295 1.00 95.50 331 THR A C 1
ATOM 2578 O O . THR A 1 331 ? 23.328 -1.194 -21.054 1.00 95.50 331 THR A O 1
ATOM 2581 N N . THR A 1 332 ? 23.892 -0.202 -19.124 1.00 93.12 332 THR A N 1
ATOM 2582 C CA . THR A 1 332 ? 24.542 -1.372 -18.528 1.00 93.12 332 THR A CA 1
ATOM 2583 C C . THR A 1 332 ? 23.691 -1.908 -17.385 1.00 93.12 332 THR A C 1
ATOM 2585 O O . THR A 1 332 ? 22.998 -1.140 -16.721 1.00 93.12 332 THR A O 1
ATOM 2588 N N . TYR A 1 333 ? 23.727 -3.221 -17.176 1.00 90.38 333 TYR A N 1
ATOM 2589 C CA . TYR A 1 333 ? 23.029 -3.912 -16.098 1.00 90.38 333 TYR A CA 1
ATOM 2590 C C . TYR A 1 333 ? 24.032 -4.757 -15.318 1.00 90.38 333 TYR A C 1
ATOM 2592 O O . TYR A 1 333 ? 24.753 -5.574 -15.894 1.00 90.38 333 TYR A O 1
ATOM 2600 N N . ASP A 1 334 ? 24.108 -4.540 -14.008 1.00 83.19 334 ASP A N 1
ATOM 2601 C CA . ASP A 1 334 ? 25.054 -5.243 -13.133 1.00 83.19 334 ASP A CA 1
ATOM 2602 C C . ASP A 1 334 ? 24.458 -6.494 -12.459 1.00 83.19 334 ASP A C 1
ATOM 2604 O O . ASP A 1 334 ? 25.107 -7.116 -11.612 1.00 83.19 334 ASP A O 1
ATOM 2608 N N . GLY A 1 335 ? 23.237 -6.876 -12.850 1.00 74.94 335 GLY A N 1
ATOM 2609 C CA . GLY A 1 335 ? 22.452 -7.933 -12.213 1.00 74.94 335 GLY A CA 1
ATOM 2610 C C . GLY A 1 335 ? 21.525 -7.429 -11.104 1.00 74.94 335 GLY A C 1
ATOM 2611 O O . GLY A 1 335 ? 20.847 -8.241 -10.478 1.00 74.94 335 GLY A O 1
ATOM 2612 N N . LYS A 1 336 ? 21.522 -6.120 -10.822 1.00 78.25 336 LYS A N 1
ATOM 2613 C CA . LYS A 1 336 ? 20.633 -5.481 -9.845 1.00 78.25 336 LYS A CA 1
ATOM 2614 C C . LYS A 1 336 ? 20.041 -4.177 -10.356 1.00 78.25 336 LYS A C 1
ATOM 2616 O O . LYS A 1 336 ? 18.836 -4.000 -10.263 1.00 78.25 336 LYS A O 1
ATOM 2621 N N . GLU A 1 337 ? 20.869 -3.289 -10.896 1.00 73.94 337 GLU A N 1
ATOM 2622 C CA . GLU A 1 337 ? 20.460 -1.951 -11.321 1.00 73.94 337 GLU A CA 1
ATOM 2623 C C . GLU A 1 337 ? 20.900 -1.648 -12.755 1.00 73.94 337 GLU A C 1
ATOM 2625 O O . GLU A 1 337 ? 21.965 -2.071 -13.220 1.00 73.94 337 GLU A O 1
ATOM 2630 N N . TYR A 1 338 ? 20.084 -0.852 -13.449 1.00 89.81 338 TYR A N 1
ATOM 2631 C CA . TYR A 1 338 ? 20.420 -0.303 -14.756 1.00 89.81 338 TYR A CA 1
ATOM 2632 C C . TYR A 1 338 ? 21.128 1.043 -14.625 1.00 89.81 338 TYR A C 1
ATOM 2634 O O . TYR A 1 338 ? 20.650 1.969 -13.970 1.00 89.81 338 TYR A O 1
ATOM 2642 N N . THR A 1 339 ? 22.236 1.202 -15.342 1.00 93.25 339 THR A N 1
ATOM 2643 C CA . THR A 1 339 ? 22.910 2.490 -15.514 1.00 93.25 339 THR A CA 1
ATOM 2644 C C . THR A 1 339 ? 22.776 2.954 -16.957 1.00 93.25 339 THR A C 1
ATOM 2646 O O . THR A 1 339 ? 23.455 2.449 -17.848 1.00 93.25 339 THR A O 1
ATOM 2649 N N . VAL A 1 340 ? 21.915 3.950 -17.192 1.00 92.88 340 VAL A N 1
ATOM 2650 C CA . VAL A 1 340 ? 21.785 4.612 -18.502 1.00 92.88 340 VAL A CA 1
ATOM 2651 C C . VAL A 1 340 ? 22.996 5.526 -18.721 1.00 92.88 340 VAL A C 1
ATOM 2653 O O . VAL A 1 340 ? 23.086 6.615 -18.142 1.00 92.88 340 VAL A O 1
ATOM 2656 N N . GLU A 1 341 ? 23.946 5.068 -19.536 1.00 93.19 341 GLU A N 1
ATOM 2657 C CA . GLU A 1 341 ? 25.203 5.763 -19.833 1.00 93.19 341 GLU A CA 1
ATOM 2658 C C . GLU A 1 341 ? 25.034 6.839 -20.908 1.00 93.19 341 GLU A C 1
ATOM 2660 O O . GLU A 1 341 ? 25.617 7.923 -20.815 1.00 93.19 341 GLU A O 1
ATOM 2665 N N . GLU A 1 342 ? 24.215 6.554 -21.919 1.00 90.56 342 GLU A N 1
ATOM 2666 C CA . GLU A 1 342 ? 23.879 7.492 -22.984 1.00 90.56 342 GLU A CA 1
ATOM 2667 C C . GLU A 1 342 ? 22.362 7.576 -23.130 1.00 90.56 342 GLU A C 1
ATOM 2669 O O . GLU A 1 342 ? 21.683 6.558 -23.206 1.00 90.56 342 GLU A O 1
ATOM 2674 N N . ASP A 1 343 ? 21.847 8.799 -23.213 1.00 91.50 343 ASP A N 1
ATOM 2675 C CA . ASP A 1 343 ? 20.492 9.102 -23.663 1.00 91.50 343 ASP A CA 1
ATOM 2676 C C . ASP A 1 343 ? 20.602 10.234 -24.684 1.00 91.50 343 ASP A C 1
ATOM 2678 O O . ASP A 1 343 ? 21.049 11.343 -24.371 1.00 91.50 343 ASP A O 1
ATOM 2682 N N . LYS A 1 344 ? 20.265 9.925 -25.937 1.00 85.19 344 LYS A N 1
ATOM 2683 C CA . LYS A 1 344 ? 20.484 10.811 -27.084 1.00 85.19 344 LYS A CA 1
ATOM 2684 C C . LYS A 1 344 ? 19.738 12.136 -26.959 1.00 85.19 344 LYS A C 1
ATOM 2686 O O . LYS A 1 344 ? 20.259 13.170 -27.381 1.00 85.19 344 LYS A O 1
ATOM 2691 N N . THR A 1 345 ? 18.516 12.101 -26.448 1.00 80.62 345 THR A N 1
ATOM 2692 C CA . THR A 1 345 ? 17.629 13.270 -26.360 1.00 80.62 345 THR A CA 1
ATOM 2693 C C . THR A 1 345 ? 17.492 13.764 -24.923 1.00 80.62 345 THR A C 1
ATOM 2695 O O . THR A 1 345 ? 17.112 14.917 -24.714 1.00 80.62 345 THR A O 1
ATOM 2698 N N . GLY A 1 346 ? 17.848 12.925 -23.947 1.00 80.00 346 GLY A N 1
ATOM 2699 C CA . GLY A 1 346 ? 17.622 13.162 -22.525 1.00 80.00 346 GLY A CA 1
ATOM 2700 C C . GLY A 1 346 ? 16.192 12.843 -22.084 1.00 80.00 346 GLY A C 1
ATOM 2701 O O . GLY A 1 346 ? 15.825 13.212 -20.971 1.00 80.00 346 GLY A O 1
ATOM 2702 N N . PHE A 1 347 ? 15.385 12.245 -22.965 1.00 79.06 347 PHE A N 1
ATOM 2703 C CA . PHE A 1 347 ? 13.975 11.960 -22.721 1.00 79.06 347 PHE A CA 1
ATOM 2704 C C . PHE A 1 347 ? 13.741 10.543 -22.183 1.00 79.06 347 PHE A C 1
ATOM 2706 O O . PHE A 1 347 ? 12.881 10.356 -21.336 1.00 79.06 347 PHE A O 1
ATOM 2713 N N . MET A 1 348 ? 14.520 9.557 -22.632 1.00 84.50 348 MET A N 1
ATOM 2714 C CA . MET A 1 348 ? 14.246 8.139 -22.366 1.00 84.50 348 MET A CA 1
ATOM 2715 C C . MET A 1 348 ? 14.874 7.616 -21.076 1.00 84.50 348 MET A C 1
ATOM 2717 O O . MET A 1 348 ? 14.635 6.470 -20.703 1.00 84.50 348 MET A O 1
ATOM 2721 N N . LYS A 1 349 ? 15.719 8.399 -20.401 1.00 84.56 349 LYS A N 1
ATOM 2722 C CA . LYS A 1 349 ? 16.466 7.935 -19.228 1.00 84.56 349 LYS A CA 1
ATOM 2723 C C . LYS A 1 349 ? 15.573 7.407 -18.098 1.00 84.56 349 LYS A C 1
ATOM 2725 O O . LYS A 1 349 ? 15.999 6.480 -17.417 1.00 84.56 349 LYS A O 1
ATOM 2730 N N . GLY A 1 350 ? 14.398 8.005 -17.889 1.00 84.62 350 GLY A N 1
ATOM 2731 C CA . GLY A 1 350 ? 13.447 7.575 -16.858 1.00 84.62 350 GLY A CA 1
ATOM 2732 C C . GLY A 1 350 ? 12.786 6.239 -17.194 1.00 84.62 350 GLY A C 1
ATOM 2733 O O . GLY A 1 350 ? 12.772 5.346 -16.360 1.00 84.62 350 GLY A O 1
ATOM 2734 N N . ASP A 1 351 ? 12.332 6.084 -18.438 1.00 87.81 351 ASP A N 1
ATOM 2735 C CA . ASP A 1 351 ? 11.576 4.908 -18.887 1.00 87.81 351 ASP A CA 1
ATOM 2736 C C . ASP A 1 351 ? 12.446 3.725 -19.336 1.00 87.81 351 ASP A C 1
ATOM 2738 O O . ASP A 1 351 ? 11.976 2.593 -19.405 1.00 87.81 351 ASP A O 1
ATOM 2742 N N . THR A 1 352 ? 13.721 3.958 -19.669 1.00 89.62 352 THR A N 1
ATOM 2743 C CA . THR A 1 352 ? 14.603 2.908 -20.209 1.00 89.62 352 THR A CA 1
ATOM 2744 C C . THR A 1 352 ? 14.682 1.670 -19.308 1.00 89.62 352 THR A C 1
ATOM 2746 O O . THR A 1 352 ? 14.521 0.585 -19.857 1.00 89.62 352 THR A O 1
ATOM 2749 N N . PRO A 1 353 ? 14.898 1.771 -17.980 1.00 90.56 353 PRO A N 1
ATOM 2750 C CA . PRO A 1 353 ? 14.920 0.598 -17.104 1.00 90.56 353 PRO A CA 1
ATOM 2751 C C . PRO A 1 353 ? 13.663 -0.276 -17.229 1.00 90.56 353 PRO A C 1
ATOM 2753 O O . PRO A 1 353 ? 13.788 -1.458 -17.528 1.00 90.56 353 PRO A O 1
ATOM 2756 N N . ALA A 1 354 ? 12.470 0.322 -17.155 1.00 87.69 354 ALA A N 1
ATOM 2757 C CA . ALA A 1 354 ? 11.202 -0.402 -17.266 1.00 87.69 354 ALA A CA 1
ATOM 2758 C C . ALA A 1 354 ? 11.025 -1.085 -18.636 1.00 87.69 354 ALA A C 1
ATOM 2760 O O . ALA A 1 354 ? 10.547 -2.216 -18.727 1.00 87.69 354 ALA A O 1
ATOM 2761 N N . ILE A 1 355 ? 11.464 -0.433 -19.720 1.00 88.94 355 ILE A N 1
ATOM 2762 C CA . ILE A 1 355 ? 11.445 -1.036 -21.062 1.00 88.94 355 ILE A CA 1
ATOM 2763 C C . ILE A 1 355 ? 12.390 -2.246 -21.138 1.00 88.94 355 ILE A C 1
ATOM 2765 O O . ILE A 1 355 ? 12.070 -3.233 -21.802 1.00 88.94 355 ILE A O 1
ATOM 2769 N N . LEU A 1 356 ? 13.554 -2.179 -20.485 1.00 91.56 356 LEU A N 1
ATOM 2770 C CA . LEU A 1 356 ? 14.525 -3.275 -20.466 1.00 91.56 356 LEU A CA 1
ATOM 2771 C C . LEU A 1 356 ? 14.065 -4.440 -19.587 1.00 91.56 356 LEU A C 1
ATOM 2773 O O . LEU A 1 356 ? 14.212 -5.582 -20.011 1.00 91.56 356 LEU A O 1
ATOM 2777 N N . ASP A 1 357 ? 13.439 -4.177 -18.441 1.00 87.56 357 ASP A N 1
ATOM 2778 C CA . ASP A 1 357 ? 12.844 -5.233 -17.616 1.00 87.56 357 ASP A CA 1
ATOM 2779 C C . ASP A 1 357 ? 11.768 -5.993 -18.385 1.00 87.56 357 ASP A C 1
ATOM 2781 O O . ASP A 1 357 ? 11.823 -7.220 -18.474 1.00 87.56 357 ASP A O 1
ATOM 2785 N N . LYS A 1 358 ? 10.885 -5.270 -19.083 1.00 86.38 358 LYS A N 1
ATOM 2786 C CA . LYS A 1 358 ? 9.899 -5.882 -19.979 1.00 86.38 358 LYS A CA 1
ATOM 2787 C C . LYS A 1 358 ? 10.550 -6.704 -21.099 1.00 86.38 358 LYS A C 1
ATOM 2789 O O . LYS A 1 358 ? 10.026 -7.749 -21.478 1.00 86.38 358 LYS A O 1
ATOM 2794 N N . ALA A 1 359 ? 11.699 -6.264 -21.624 1.00 85.38 359 ALA A N 1
ATOM 2795 C CA . ALA A 1 359 ? 12.467 -6.998 -22.635 1.00 85.38 359 ALA A CA 1
ATOM 2796 C C . ALA A 1 359 ? 13.049 -8.322 -22.102 1.00 85.38 359 ALA A C 1
ATOM 2798 O O . ALA A 1 359 ? 13.111 -9.310 -22.838 1.00 85.38 359 ALA A O 1
ATOM 2799 N N . ILE A 1 360 ? 13.483 -8.342 -20.841 1.00 83.19 360 ILE A N 1
ATOM 2800 C CA . ILE A 1 360 ? 14.004 -9.541 -20.177 1.00 83.19 360 ILE A CA 1
ATOM 2801 C C . ILE A 1 360 ? 12.855 -10.487 -19.821 1.00 83.19 360 ILE A C 1
ATOM 2803 O O . ILE A 1 360 ? 12.934 -11.672 -20.139 1.00 83.19 360 ILE A O 1
ATOM 2807 N N . GLU A 1 361 ? 11.774 -9.967 -19.239 1.00 79.88 361 GLU A N 1
ATOM 2808 C CA . GLU A 1 361 ? 10.595 -10.736 -18.828 1.00 79.88 361 GLU A CA 1
ATOM 2809 C C . GLU A 1 361 ? 9.912 -11.424 -20.015 1.00 79.88 361 GLU A C 1
ATOM 2811 O O . GLU A 1 361 ? 9.614 -12.618 -19.955 1.00 79.88 361 GLU A O 1
ATOM 2816 N N . GLN A 1 362 ? 9.731 -10.711 -21.138 1.00 79.19 362 GLN A N 1
ATOM 2817 C CA . GLN A 1 362 ? 9.145 -11.311 -22.339 1.00 79.19 362 GLN A CA 1
ATOM 2818 C C . GLN A 1 362 ? 9.999 -12.458 -22.895 1.00 79.19 362 GLN A C 1
ATOM 2820 O O . GLN A 1 362 ? 9.468 -13.323 -23.584 1.00 79.19 362 GLN A O 1
ATOM 2825 N N . ASN A 1 363 ? 11.308 -12.463 -22.611 1.00 82.06 363 ASN A N 1
ATOM 2826 C CA . ASN A 1 363 ? 12.261 -13.526 -22.933 1.00 82.06 363 ASN A CA 1
ATOM 2827 C C . ASN A 1 363 ? 12.192 -14.046 -24.388 1.00 82.06 363 ASN A C 1
ATOM 2829 O O . ASN A 1 363 ? 12.375 -15.232 -24.669 1.00 82.06 363 ASN A O 1
ATOM 2833 N N . ILE A 1 364 ? 11.927 -13.148 -25.339 1.00 84.31 364 ILE A N 1
ATOM 2834 C CA . ILE A 1 364 ? 11.922 -13.441 -26.778 1.00 84.31 364 ILE A CA 1
ATOM 2835 C C . ILE A 1 364 ? 13.140 -12.755 -27.392 1.00 84.31 364 ILE A C 1
ATOM 2837 O O . ILE A 1 364 ? 13.085 -11.571 -27.712 1.00 84.31 364 ILE A O 1
ATOM 2841 N N . TRP A 1 365 ? 14.236 -13.492 -27.579 1.00 88.62 365 TRP A N 1
ATOM 2842 C CA . TRP A 1 365 ? 15.502 -12.953 -28.089 1.00 88.62 365 TRP A CA 1
ATOM 2843 C C . TRP A 1 365 ? 15.882 -13.572 -29.433 1.00 88.62 365 TRP A C 1
ATOM 2845 O O . TRP A 1 365 ? 16.140 -14.770 -29.550 1.00 88.62 365 TRP A O 1
ATOM 2855 N N . VAL A 1 366 ? 15.932 -12.739 -30.468 1.00 88.62 366 VAL A N 1
ATOM 2856 C CA . VAL A 1 366 ? 16.306 -13.134 -31.826 1.00 88.62 366 VAL A CA 1
ATOM 2857 C C . VAL A 1 366 ? 17.790 -12.851 -32.032 1.00 88.62 366 VAL A C 1
ATOM 2859 O O . VAL A 1 366 ? 18.257 -11.736 -31.813 1.00 88.62 366 VAL A O 1
ATOM 2862 N N . THR A 1 367 ? 18.555 -13.841 -32.492 1.00 91.06 367 THR A N 1
ATOM 2863 C CA . THR A 1 367 ? 19.984 -13.650 -32.778 1.00 91.06 367 THR A CA 1
ATOM 2864 C C . THR A 1 367 ? 20.194 -12.634 -33.905 1.00 91.06 367 THR A C 1
ATOM 2866 O O . THR A 1 367 ? 19.590 -12.739 -34.974 1.00 91.06 367 THR A O 1
ATOM 2869 N N . ILE A 1 368 ? 21.103 -11.681 -33.698 1.00 89.75 368 ILE A N 1
ATOM 2870 C CA . ILE A 1 368 ? 21.491 -10.701 -34.713 1.00 89.75 368 ILE A CA 1
ATOM 2871 C C . ILE A 1 368 ? 22.502 -11.337 -35.677 1.00 89.75 368 ILE A C 1
ATOM 2873 O O . ILE A 1 368 ? 23.567 -11.816 -35.277 1.00 89.75 368 ILE A O 1
ATOM 2877 N N . GLU A 1 369 ? 22.202 -11.317 -36.977 1.00 84.69 369 GLU A N 1
ATOM 2878 C CA . GLU A 1 369 ? 23.176 -11.694 -38.006 1.00 84.69 369 GLU A CA 1
ATOM 2879 C C . GLU A 1 369 ? 24.246 -10.596 -38.169 1.00 84.69 369 GLU A C 1
ATOM 2881 O O . GLU A 1 369 ? 23.928 -9.443 -38.483 1.00 84.69 369 GLU A O 1
ATOM 2886 N N . LYS A 1 370 ? 25.520 -10.964 -37.966 1.00 80.25 370 LYS A N 1
ATOM 2887 C CA . LYS A 1 370 ? 26.677 -10.050 -38.039 1.00 80.25 370 LYS A CA 1
ATOM 2888 C C . LYS A 1 370 ? 27.180 -9.803 -39.461 1.00 80.25 370 LYS A C 1
ATOM 2890 O O . LYS A 1 370 ? 27.304 -10.783 -40.235 1.00 80.25 370 LYS A O 1
#

Foldseek 3Di:
DDDDDDDDDDDDDDDDDDDDDPPPPPPDPQFDCVNAPDHAPDDADLVAWWWGWFWDAPPVVRDIWIWIWGHHPVRFWIWIWTDDLNDIWIWIWGDPPPDIDTPDTPVVPCVVPVVVRSVRVVVSVRIHTSDVPDDPDPDPDPDDDDDDAADQVPAPDHAPDDADPVAFKWGWFWDAPSVVRDIWIKIKGAHPVRQKIWIWIADPNDIWIWIWGDPPPDIDTPDTPVVPCPVVVVVRSVRVVVVRRIDGPPPDDPPPPPDPPPVPCPDQFDCVNAPDHAPDAADPVAWKWGWFWDAPPVVRRIWIWIWGHHPVLFWIWIWIADPNDIWIWIWGDPPPDIDTPDTPVVPCPVVVVVRSVRVVVVVRIHTDDD